Protein AF-0000000084929422 (afdb_homodimer)

Foldseek 3Di:
DDCPPDDQFDPAFAQEEEEEEEDALLCQQVLLVVLQVLAPAAEEAELVVQLVVDPPDGDDDDPVDDPSNVVVLLVSLLVLLVVCLSSRRSHYHYYYYDHDQAPVSVVSNVVRNDNHHYAYEYRPQDQVLSQVRVCVVPVPDNDRCNVSSVSNCVHDVPHGHYDNCSPPDSVRVSVVSCVRVVDDRDD/DDCPPDDQFDPAFAQEEEEEEEDALLCQQVLLVVLQVLAPAAEEAELVVQLVVDPPDGDDDDPVDDPSNVVVLLVSLLVLLVVCLSSRRSHHHYYYYDHDQAPVSVVSNVVRNDNHHYAYEYRPQDQVLSQVRVCVPDVDDRPRCNVSSVSNCVHDVPHGHYDNCSPPDSVRVSVVSCVVVVDDRDD

Sequence (374 aa):
MTFEHITVDAPESAPGAVLLAGIPGSGKSTVAAALAARFARAAHIEVDDLQSLIVSGCHWPTPDGDPEADRQILLRARNACLLADSLATAGFLPVLDDVVVRRSHLDFYRAHARAVPLHVVILAPGPDRAWERNNARDKRLTTNWAFLDEAMREELSDEGVWIDNADQTVEETVDAVLRVTGLKPGEMTFEHITVDAPESAPGAVLLAGIPGSGKSTVAAALAARFARAAHIEVDDLQSLIVSGCHWPTPDGDPEADRQILLRARNACLLADSLATAGFLPVLDDVVVRRSHLDFYRAHARAVPLHVVILAPGPDRAWERNNARDKRLTTNWAFLDEAMREELSDEGVWIDNADQTVEETVDAVLRVTGLKPGE

Secondary structure (DSSP, 8-state):
---TT---S-SS--S-EEEEE-STTSSHHHHHHHHHTTSSSEEEEEHHHHHTTEEES-----TT--HHHHHHHHHHHHHHHHHHHHHHHTT-EEEEEE---SHHHHHHHHHH--SSPEEEEEE---HHHHHHHHHHHSTT----THHHHHHHHHHHTTSSEEE--TT--HHHHHHHHHHHH------/---TT---S-SS--S-EEEEE-STTSSHHHHHHHHHTTSSSEEEEEHHHHHTTEEES-----TT--HHHHHHHHHHHHHHHHHHHHHHHTT-EEEEEE---SHHHHHHHHHH--SSPEEEEEE---HHHHHHHHHHH--S----THHHHHHHHHHHTTSSEEE--TT--HHHHHHHHHHHH------

Structure (mmCIF, N/CA/C/O backbone):
data_AF-0000000084929422-model_v1
#
loop_
_entity.id
_entity.type
_entity.pdbx_description
1 polymer Phosphotransferase
#
loop_
_atom_site.group_PDB
_atom_site.id
_atom_site.type_symbol
_atom_site.label_atom_id
_atom_site.label_alt_id
_atom_site.label_comp_id
_atom_site.label_asym_id
_atom_site.label_entity_id
_atom_site.label_seq_id
_atom_site.pdbx_PDB_ins_code
_atom_site.Cartn_x
_atom_site.Cartn_y
_atom_site.Cartn_z
_atom_site.occupancy
_atom_site.B_iso_or_equiv
_atom_site.auth_seq_id
_atom_site.auth_comp_id
_atom_site.auth_asym_id
_atom_site.auth_atom_id
_atom_site.pdbx_PDB_model_num
ATOM 1 N N . MET A 1 1 ? -19.953 -14.758 -8.406 1 58.84 1 MET A N 1
ATOM 2 C CA . MET A 1 1 ? -19.656 -13.328 -8.414 1 58.84 1 MET A CA 1
ATOM 3 C C . MET A 1 1 ? -18.641 -12.984 -9.492 1 58.84 1 MET A C 1
ATOM 5 O O . MET A 1 1 ? -17.594 -13.625 -9.586 1 58.84 1 MET A O 1
ATOM 9 N N . THR A 1 2 ? -19.125 -12.508 -10.633 1 73.81 2 THR A N 1
ATOM 10 C CA . THR A 1 2 ? -18.203 -12.07 -11.68 1 73.81 2 THR A CA 1
ATOM 11 C C . THR A 1 2 ? -17.828 -10.602 -11.5 1 73.81 2 THR A C 1
ATOM 13 O O . THR A 1 2 ? -18.578 -9.844 -10.867 1 73.81 2 THR A O 1
ATOM 16 N N . PHE A 1 3 ? -16.609 -10.289 -11.609 1 84.94 3 PHE A N 1
ATOM 17 C CA . PHE A 1 3 ? -16.141 -8.914 -11.469 1 84.94 3 PHE A CA 1
ATOM 18 C C . PHE A 1 3 ? -16.266 -8.172 -12.789 1 84.94 3 PHE A C 1
ATOM 20 O O . PHE A 1 3 ? -15.758 -7.055 -12.93 1 84.94 3 PHE A O 1
ATOM 27 N N . GLU A 1 4 ? -17.141 -8.836 -13.57 1 82.88 4 GLU A N 1
ATOM 28 C CA . GLU A 1 4 ? -17.328 -8.195 -14.867 1 82.88 4 GLU A CA 1
ATOM 29 C C . GLU A 1 4 ? -18.188 -6.945 -14.75 1 82.88 4 GLU A C 1
ATOM 31 O O . GLU A 1 4 ? -19.141 -6.91 -13.961 1 82.88 4 GLU A O 1
ATOM 36 N N . HIS A 1 5 ? -17.797 -5.77 -15.148 1 83.56 5 HIS A N 1
ATOM 37 C CA . HIS A 1 5 ? -18.562 -4.539 -15.258 1 83.56 5 HIS A CA 1
ATOM 38 C C . HIS A 1 5 ? -18.531 -3.738 -13.961 1 83.56 5 HIS A C 1
ATOM 40 O O . HIS A 1 5 ? -19.422 -2.934 -13.695 1 83.56 5 HIS A O 1
ATOM 46 N N . ILE A 1 6 ? -17.75 -4.168 -13.094 1 91.12 6 ILE A N 1
ATOM 47 C CA . ILE A 1 6 ? -17.594 -3.398 -11.859 1 91.12 6 ILE A CA 1
ATOM 48 C C . ILE A 1 6 ? -16.688 -2.193 -12.117 1 91.12 6 ILE A C 1
ATOM 50 O O . ILE A 1 6 ? -15.609 -2.332 -12.68 1 91.12 6 ILE A O 1
ATOM 54 N N . THR A 1 7 ? -17.219 -1.058 -11.766 1 94.56 7 THR A N 1
ATOM 55 C CA . THR A 1 7 ? -16.438 0.172 -11.828 1 94.56 7 THR A CA 1
ATOM 56 C C . THR A 1 7 ? -15.836 0.51 -10.469 1 94.56 7 THR A C 1
ATOM 58 O O . THR A 1 7 ? -16.562 0.701 -9.492 1 94.56 7 THR A O 1
ATOM 61 N N . VAL A 1 8 ? -14.57 0.615 -10.383 1 97.5 8 VAL A N 1
ATOM 62 C CA . VAL A 1 8 ? -13.883 0.808 -9.117 1 97.5 8 VAL A CA 1
ATOM 63 C C . VAL A 1 8 ? -14.094 2.238 -8.625 1 97.5 8 VAL A C 1
ATOM 65 O O . VAL A 1 8 ? -14.352 2.463 -7.438 1 97.5 8 VAL A O 1
ATOM 68 N N . ASP A 1 9 ? -14.062 3.203 -9.578 1 98.12 9 ASP A N 1
ATOM 69 C CA . ASP A 1 9 ? -14.164 4.613 -9.211 1 98.12 9 ASP A CA 1
ATOM 70 C C . ASP A 1 9 ? -15.578 4.973 -8.781 1 98.12 9 ASP A C 1
ATOM 72 O O . ASP A 1 9 ? -16.547 4.457 -9.336 1 98.12 9 ASP A O 1
ATOM 76 N N . ALA A 1 10 ? -15.703 5.77 -7.797 1 97.12 10 ALA A N 1
ATOM 77 C CA . ALA A 1 10 ? -16.984 6.305 -7.363 1 97.12 10 ALA A CA 1
ATOM 78 C C . ALA A 1 10 ? -17.453 7.422 -8.289 1 97.12 10 ALA A C 1
ATOM 80 O O . ALA A 1 10 ? -16.656 8.023 -9.008 1 97.12 10 ALA A O 1
ATOM 81 N N . PRO A 1 11 ? -18.75 7.609 -8.305 1 95.88 11 PRO A N 1
ATOM 82 C CA . PRO A 1 11 ? -19.25 8.711 -9.133 1 95.88 11 PRO A CA 1
ATOM 83 C C . PRO A 1 11 ? -18.594 10.047 -8.797 1 95.88 11 PRO A C 1
ATOM 85 O O . PRO A 1 11 ? -18.312 10.852 -9.688 1 95.88 11 PRO A O 1
ATOM 88 N N . GLU A 1 12 ? -18.344 10.18 -7.508 1 96 12 GLU A N 1
ATOM 89 C CA . GLU A 1 12 ? -17.625 11.367 -7.039 1 96 12 GLU A CA 1
ATOM 90 C C . GLU A 1 12 ? -16.375 10.992 -6.258 1 96 12 GLU A C 1
ATOM 92 O O . GLU A 1 12 ? -16.422 10.125 -5.379 1 96 12 GLU A O 1
ATOM 97 N N . SER A 1 13 ? -15.242 11.703 -6.531 1 97.88 13 SER A N 1
ATOM 98 C CA . SER A 1 13 ? -14.016 11.492 -5.77 1 97.88 13 SER A CA 1
ATOM 99 C C . SER A 1 13 ? -14.141 12.055 -4.359 1 97.88 13 SER A C 1
ATOM 101 O O . SER A 1 13 ? -15.086 12.781 -4.055 1 97.88 13 SER A O 1
ATOM 103 N N . ALA A 1 14 ? -13.266 11.641 -3.496 1 98 14 ALA A N 1
ATOM 104 C CA . ALA A 1 14 ? -13.195 12.242 -2.164 1 98 14 ALA A CA 1
ATOM 105 C C . ALA A 1 14 ? -13 13.75 -2.25 1 98 14 ALA A C 1
ATOM 107 O O . ALA A 1 14 ? -12.477 14.258 -3.244 1 98 14 ALA A O 1
ATOM 108 N N . PRO A 1 15 ? -13.406 14.43 -1.24 1 97.56 15 PRO A N 1
ATOM 109 C CA . PRO A 1 15 ? -13.344 15.891 -1.286 1 97.56 15 PRO A CA 1
ATOM 110 C C . PRO A 1 15 ? -11.914 16.422 -1.18 1 97.56 15 PRO A C 1
ATOM 112 O O . PRO A 1 15 ? -11.672 17.609 -1.439 1 97.56 15 PRO A O 1
ATOM 115 N N . GLY A 1 16 ? -10.977 15.602 -0.792 1 98.38 16 GLY A N 1
ATOM 116 C CA . GLY A 1 16 ? -9.57 15.938 -0.656 1 98.38 16 GLY A CA 1
ATOM 117 C C . GLY A 1 16 ? -8.742 14.812 -0.075 1 98.38 16 GLY A C 1
ATOM 118 O O . GLY A 1 16 ? -9.25 13.711 0.156 1 98.38 16 GLY A O 1
ATOM 119 N N . ALA A 1 17 ? -7.539 15.062 0.058 1 98.88 17 ALA A N 1
ATOM 120 C CA . ALA A 1 17 ? -6.57 14.227 0.769 1 98.88 17 ALA A CA 1
ATOM 121 C C . ALA A 1 17 ? -5.816 15.039 1.818 1 98.88 17 ALA A C 1
ATOM 123 O O . ALA A 1 17 ? -5.668 16.25 1.685 1 98.88 17 ALA A O 1
ATOM 124 N N . VAL A 1 18 ? -5.418 14.414 2.867 1 98.94 18 VAL A N 1
ATOM 125 C CA . VAL A 1 18 ? -4.684 15.102 3.922 1 98.94 18 VAL A CA 1
ATOM 126 C C . VAL A 1 18 ? -3.318 14.453 4.117 1 98.94 18 VAL A C 1
ATOM 128 O O . VAL A 1 18 ? -3.221 13.227 4.25 1 98.94 18 VAL A O 1
ATOM 131 N N . LEU A 1 19 ? -2.289 15.172 4.023 1 98.94 19 LEU A N 1
ATOM 132 C CA . LEU A 1 19 ? -0.96 14.766 4.465 1 98.94 19 LEU A CA 1
ATOM 133 C C . LEU A 1 19 ? -0.635 15.352 5.836 1 98.94 19 LEU A C 1
ATOM 135 O O . LEU A 1 19 ? -0.512 16.562 5.98 1 98.94 19 LEU A O 1
ATOM 139 N N . LEU A 1 20 ? -0.573 14.508 6.852 1 98.88 20 LEU A N 1
ATOM 140 C CA . LEU A 1 20 ? -0.109 14.898 8.18 1 98.88 20 LEU A CA 1
ATOM 141 C C . LEU A 1 20 ? 1.396 14.695 8.312 1 98.88 20 LEU A C 1
ATOM 143 O O . LEU A 1 20 ? 1.876 13.555 8.281 1 98.88 20 LEU A O 1
ATOM 147 N N . ALA A 1 21 ? 2.102 15.766 8.43 1 98.56 21 ALA A N 1
ATOM 148 C CA . ALA A 1 21 ? 3.555 15.742 8.586 1 98.56 21 ALA A CA 1
ATOM 149 C C . ALA A 1 21 ? 3.967 16.141 9.992 1 98.56 21 ALA A C 1
ATOM 151 O O . ALA A 1 21 ? 3.199 16.797 10.711 1 98.56 21 ALA A O 1
ATOM 152 N N . GLY A 1 22 ? 5.16 15.812 10.391 1 96.81 22 GLY A N 1
ATOM 153 C CA . GLY A 1 22 ? 5.715 16.078 11.711 1 96.81 22 GLY A CA 1
ATOM 154 C C . GLY A 1 22 ? 6.812 15.109 12.102 1 96.81 22 GLY A C 1
ATOM 155 O O . GLY A 1 22 ? 6.992 14.07 11.461 1 96.81 22 GLY A O 1
ATOM 156 N N . ILE A 1 23 ? 7.562 15.43 13.164 1 94.44 23 ILE A N 1
ATOM 157 C CA . ILE A 1 23 ? 8.656 14.586 13.617 1 94.44 23 ILE A CA 1
ATOM 158 C C . ILE A 1 23 ? 8.102 13.359 14.336 1 94.44 23 ILE A C 1
ATOM 160 O O . ILE A 1 23 ? 6.922 13.328 14.695 1 94.44 23 ILE A O 1
ATOM 164 N N . PRO A 1 24 ? 8.914 12.297 14.445 1 92.56 24 PRO A N 1
ATOM 165 C CA . PRO A 1 24 ? 8.445 11.148 15.227 1 92.56 24 PRO A CA 1
ATOM 166 C C . PRO A 1 24 ? 7.941 11.539 16.609 1 92.56 24 PRO A C 1
ATOM 168 O O . PRO A 1 24 ? 8.555 12.383 17.281 1 92.56 24 PRO A O 1
ATOM 171 N N . GLY A 1 25 ? 6.816 10.977 16.984 1 92.69 25 GLY A N 1
ATOM 172 C CA . GLY A 1 25 ? 6.25 11.281 18.281 1 92.69 25 GLY A CA 1
ATOM 173 C C . GLY A 1 25 ? 5.297 12.461 18.266 1 92.69 25 GLY A C 1
ATOM 174 O O . GLY A 1 25 ? 4.703 12.805 19.281 1 92.69 25 GLY A O 1
ATOM 175 N N . SER A 1 26 ? 5.102 13.07 17.094 1 95.62 26 SER A N 1
ATOM 176 C CA . SER A 1 26 ? 4.273 14.266 17 1 95.62 26 SER A CA 1
ATOM 177 C C . SER A 1 26 ? 2.789 13.922 17.047 1 95.62 26 SER A C 1
ATOM 179 O O . SER A 1 26 ? 1.939 14.805 17.125 1 95.62 26 SER A O 1
ATOM 181 N N . GLY A 1 27 ? 2.422 12.617 16.922 1 95.75 27 GLY A N 1
ATOM 182 C CA . GLY A 1 27 ? 1.033 12.195 17.016 1 95.75 27 GLY A CA 1
ATOM 183 C C . GLY A 1 27 ? 0.387 11.977 15.656 1 95.75 27 GLY A C 1
ATOM 184 O O . GLY A 1 27 ? -0.828 11.789 15.562 1 95.75 27 GLY A O 1
ATOM 185 N N . LYS A 1 28 ? 1.136 11.969 14.555 1 97.06 28 LYS A N 1
ATOM 186 C CA . LYS A 1 28 ? 0.617 11.898 13.195 1 97.06 28 LYS A CA 1
ATOM 187 C C . LYS A 1 28 ? -0.271 10.672 13.008 1 97.06 28 LYS A C 1
ATOM 189 O O . LYS A 1 28 ? -1.41 10.781 12.547 1 97.06 28 LYS A O 1
ATOM 194 N N . SER A 1 29 ? 0.271 9.469 13.359 1 96.75 29 SER A N 1
ATOM 195 C CA . SER A 1 29 ? -0.449 8.234 13.086 1 96.75 29 SER A CA 1
ATOM 196 C C . SER A 1 29 ? -1.752 8.164 13.875 1 96.75 29 SER A C 1
ATOM 198 O O . SER A 1 29 ? -2.791 7.781 13.336 1 96.75 29 SER A O 1
ATOM 200 N N . THR A 1 30 ? -1.749 8.602 15.148 1 96.81 30 THR A N 1
ATOM 201 C CA . THR A 1 30 ? -2.939 8.602 15.984 1 96.81 30 THR A CA 1
ATOM 202 C C . THR A 1 30 ? -3.984 9.57 15.445 1 96.81 30 THR A C 1
ATOM 204 O O . THR A 1 30 ? -5.16 9.227 15.32 1 96.81 30 THR A O 1
ATOM 207 N N . VAL A 1 31 ? -3.559 10.75 15.125 1 98.5 31 VAL A N 1
ATOM 208 C CA . VAL A 1 31 ? -4.469 11.773 14.625 1 98.5 31 VAL A CA 1
ATOM 209 C C . VAL A 1 31 ? -4.992 11.367 13.25 1 98.5 31 VAL A C 1
ATOM 211 O O . VAL A 1 31 ? -6.164 11.578 12.938 1 98.5 31 VAL A O 1
ATOM 214 N N . ALA A 1 32 ? -4.133 10.789 12.43 1 98.75 32 ALA A N 1
ATOM 215 C CA . ALA A 1 32 ? -4.539 10.352 11.094 1 98.75 32 ALA A CA 1
ATOM 216 C C . ALA A 1 32 ? -5.672 9.336 11.172 1 98.75 32 ALA A C 1
ATOM 218 O O . ALA A 1 32 ? -6.684 9.469 10.477 1 98.75 32 ALA A O 1
ATOM 219 N N . ALA A 1 33 ? -5.504 8.367 11.992 1 98.31 33 ALA A N 1
ATOM 220 C CA . ALA A 1 33 ? -6.523 7.328 12.156 1 98.31 33 ALA A CA 1
ATOM 221 C C . ALA A 1 33 ? -7.828 7.922 12.68 1 98.31 33 ALA A C 1
ATOM 223 O O . ALA A 1 33 ? -8.906 7.609 12.172 1 98.31 33 ALA A O 1
ATOM 224 N N . ALA A 1 34 ? -7.723 8.766 13.695 1 98.5 34 ALA A N 1
ATOM 225 C CA . ALA A 1 34 ? -8.898 9.398 14.297 1 98.5 34 ALA A CA 1
ATOM 226 C C . ALA A 1 34 ? -9.602 10.297 13.289 1 98.5 34 ALA A C 1
ATOM 228 O O . ALA A 1 34 ? -10.836 10.336 13.234 1 98.5 34 ALA A O 1
ATOM 229 N N . LEU A 1 35 ? -8.797 11.062 12.508 1 98.81 35 LEU A N 1
ATOM 230 C CA . LEU A 1 35 ? -9.367 11.938 11.477 1 98.81 35 LEU A CA 1
ATOM 231 C C . LEU A 1 35 ? -10.133 11.117 10.445 1 98.81 35 LEU A C 1
ATOM 233 O O . LEU A 1 35 ? -11.266 11.453 10.102 1 98.81 35 LEU A O 1
ATOM 237 N N . ALA A 1 36 ? -9.516 10.062 9.93 1 98.62 36 ALA A N 1
ATOM 238 C CA . ALA A 1 36 ? -10.164 9.195 8.945 1 98.62 36 ALA A CA 1
ATOM 239 C C . ALA A 1 36 ? -11.484 8.648 9.477 1 98.62 36 ALA A C 1
ATOM 241 O O . ALA A 1 36 ? -12.477 8.602 8.75 1 98.62 36 ALA A O 1
ATOM 242 N N . ALA A 1 37 ? -11.523 8.336 10.719 1 98 37 ALA A N 1
ATOM 243 C CA . ALA A 1 37 ? -12.68 7.707 11.344 1 98 37 ALA A CA 1
ATOM 244 C C . ALA A 1 37 ? -13.859 8.68 11.414 1 98 37 ALA A C 1
ATOM 246 O O . ALA A 1 37 ? -15 8.266 11.664 1 98 37 ALA A O 1
ATOM 247 N N . ARG A 1 38 ? -13.617 9.93 11.195 1 98 38 ARG A N 1
ATOM 248 C CA . ARG A 1 38 ? -14.688 10.922 11.227 1 98 38 ARG A CA 1
ATOM 249 C C . ARG A 1 38 ? -15.5 10.883 9.938 1 98 38 ARG A C 1
ATOM 251 O O . ARG A 1 38 ? -16.594 11.453 9.875 1 98 38 ARG A O 1
ATOM 258 N N . PHE A 1 39 ? -15.023 10.281 8.906 1 98.31 39 PHE A N 1
ATOM 259 C CA . PHE A 1 39 ? -15.68 10.258 7.602 1 98.31 39 PHE A CA 1
ATOM 260 C C . PHE A 1 39 ? -16.328 8.906 7.344 1 98.31 39 PHE A C 1
ATOM 262 O O . PHE A 1 39 ? -15.891 7.887 7.883 1 98.31 39 PHE A O 1
ATOM 269 N N . ALA A 1 40 ? -17.328 8.836 6.516 1 97.38 40 ALA A N 1
ATOM 270 C CA . ALA A 1 40 ? -18.016 7.598 6.188 1 97.38 40 ALA A CA 1
ATOM 271 C C . ALA A 1 40 ? -17.125 6.68 5.352 1 97.38 40 ALA A C 1
ATOM 273 O O . ALA A 1 40 ? -17.219 5.453 5.453 1 97.38 40 ALA A O 1
ATOM 274 N N . ARG A 1 41 ? -16.266 7.27 4.508 1 98 41 ARG A N 1
ATOM 275 C CA . ARG A 1 41 ? -15.32 6.543 3.656 1 98 41 ARG A CA 1
ATOM 276 C C . ARG A 1 41 ? -13.938 7.191 3.688 1 98 41 ARG A C 1
ATOM 278 O O . ARG A 1 41 ? -13.734 8.258 3.098 1 98 41 ARG A O 1
ATOM 285 N N . ALA A 1 42 ? -13.07 6.523 4.402 1 98.81 42 ALA A N 1
ATOM 286 C CA . ALA A 1 42 ? -11.734 7.105 4.527 1 98.81 42 ALA A CA 1
ATOM 287 C C . ALA A 1 42 ? -10.688 6.02 4.738 1 98.81 42 ALA A C 1
ATOM 289 O O . ALA A 1 42 ? -11 4.93 5.219 1 98.81 42 ALA A O 1
ATOM 290 N N . ALA A 1 43 ? -9.516 6.32 4.332 1 98.88 43 ALA A N 1
ATOM 291 C CA . ALA A 1 43 ? -8.367 5.43 4.465 1 98.88 43 ALA A CA 1
ATOM 292 C C . ALA A 1 43 ? -7.211 6.129 5.172 1 98.88 43 ALA A C 1
ATOM 294 O O . ALA A 1 43 ? -7.078 7.352 5.094 1 98.88 43 ALA A O 1
ATOM 295 N N . HIS A 1 44 ? -6.453 5.383 5.902 1 98.94 44 HIS A N 1
ATOM 296 C CA . HIS A 1 44 ? -5.223 5.844 6.539 1 98.94 44 HIS A CA 1
ATOM 297 C C . HIS A 1 44 ? -4 5.152 5.938 1 98.94 44 HIS A C 1
ATOM 299 O O . HIS A 1 44 ? -3.893 3.924 5.984 1 98.94 44 HIS A O 1
ATOM 305 N N . ILE A 1 45 ? -3.154 5.918 5.344 1 98.81 45 ILE A N 1
ATOM 306 C CA . ILE A 1 45 ? -1.913 5.418 4.762 1 98.81 45 ILE A CA 1
ATOM 307 C C . ILE A 1 45 ? -0.732 5.812 5.645 1 98.81 45 ILE A C 1
ATOM 309 O O . ILE A 1 45 ? -0.303 6.969 5.641 1 98.81 45 ILE A O 1
ATOM 313 N N . GLU A 1 46 ? -0.273 4.875 6.445 1 98.06 46 GLU A N 1
ATOM 314 C CA . GLU A 1 46 ? 0.998 5.066 7.141 1 98.06 46 GLU A CA 1
ATOM 315 C C . GLU A 1 46 ? 2.178 4.871 6.191 1 98.06 46 GLU A C 1
ATOM 317 O O . GLU A 1 46 ? 2.555 3.736 5.887 1 98.06 46 GLU A O 1
ATOM 322 N N . VAL A 1 47 ? 2.816 5.922 5.809 1 98.12 47 VAL A N 1
ATOM 323 C CA . VAL A 1 47 ? 3.752 5.91 4.691 1 98.12 47 VAL A CA 1
ATOM 324 C C . VAL A 1 47 ? 4.973 5.062 5.047 1 98.12 47 VAL A C 1
ATOM 326 O O . VAL A 1 47 ? 5.492 4.324 4.203 1 98.12 47 VAL A O 1
ATOM 329 N N . ASP A 1 48 ? 5.441 5.082 6.277 1 94.81 48 ASP A N 1
ATOM 330 C CA . ASP A 1 48 ? 6.59 4.285 6.707 1 94.81 48 ASP A CA 1
ATOM 331 C C . ASP A 1 48 ? 6.32 2.793 6.527 1 94.81 48 ASP A C 1
ATOM 333 O O . ASP A 1 48 ? 7.238 2.021 6.238 1 94.81 48 ASP A O 1
ATOM 337 N N . ASP A 1 49 ? 5.078 2.398 6.68 1 95.5 49 ASP A N 1
ATOM 338 C CA . ASP A 1 49 ? 4.715 0.99 6.551 1 95.5 49 ASP A CA 1
ATOM 339 C C . ASP A 1 49 ? 4.922 0.495 5.121 1 95.5 49 ASP A C 1
ATOM 341 O O . ASP A 1 49 ? 5.16 -0.693 4.898 1 95.5 49 ASP A O 1
ATOM 345 N N . LEU A 1 50 ? 4.848 1.362 4.164 1 97.75 50 LEU A N 1
ATOM 346 C CA . LEU A 1 50 ? 5.004 0.966 2.77 1 97.75 50 LEU A CA 1
ATOM 347 C C . LEU A 1 50 ? 6.43 0.506 2.49 1 97.75 50 LEU A C 1
ATOM 349 O O . LEU A 1 50 ? 6.672 -0.233 1.534 1 97.75 50 LEU A O 1
ATOM 353 N N . GLN A 1 51 ? 7.383 0.982 3.273 1 95.88 51 GLN A N 1
ATOM 354 C CA . GLN A 1 51 ? 8.758 0.526 3.092 1 95.88 51 GLN A CA 1
ATOM 355 C C . GLN A 1 51 ? 8.906 -0.934 3.51 1 95.88 51 GLN A C 1
ATOM 357 O O . GLN A 1 51 ? 9.797 -1.635 3.021 1 95.88 51 GLN A O 1
ATOM 362 N N . SER A 1 52 ? 8.039 -1.371 4.438 1 95.69 52 SER A N 1
ATOM 363 C CA . SER A 1 52 ? 8.086 -2.744 4.934 1 95.69 52 SER A CA 1
ATOM 364 C C . SER A 1 52 ? 7.691 -3.736 3.846 1 95.69 52 SER A C 1
ATOM 366 O O . SER A 1 52 ? 7.914 -4.941 3.988 1 95.69 52 SER A O 1
ATOM 368 N N . LEU A 1 53 ? 7.145 -3.303 2.775 1 97.94 53 LEU A N 1
ATOM 369 C CA . LEU A 1 53 ? 6.863 -4.188 1.649 1 97.94 53 LEU A CA 1
ATOM 370 C C . LEU A 1 53 ? 8.148 -4.781 1.09 1 97.94 53 LEU A C 1
ATOM 372 O O . LEU A 1 53 ? 8.141 -5.879 0.525 1 97.94 53 LEU A O 1
ATOM 376 N N . ILE A 1 54 ? 9.219 -3.953 1.183 1 98.38 54 ILE A N 1
ATOM 377 C CA . ILE A 1 54 ? 10.5 -4.406 0.655 1 98.38 54 ILE A CA 1
ATOM 378 C C . ILE A 1 54 ? 11.086 -5.48 1.57 1 98.38 54 ILE A C 1
ATOM 380 O O . ILE A 1 54 ? 11.391 -5.215 2.734 1 98.38 54 ILE A O 1
ATOM 384 N N . VAL A 1 55 ? 11.195 -6.605 1.021 1 97.69 55 VAL A N 1
ATOM 385 C CA . VAL A 1 55 ? 11.68 -7.77 1.759 1 97.69 55 VAL A CA 1
ATOM 386 C C . VAL A 1 55 ? 13.195 -7.863 1.642 1 97.69 55 VAL A C 1
ATOM 388 O O . VAL A 1 55 ? 13.883 -8.219 2.604 1 97.69 55 VAL A O 1
ATOM 391 N N . SER A 1 56 ? 13.742 -7.594 0.531 1 97.75 56 SER A N 1
ATOM 392 C CA . SER A 1 56 ? 15.172 -7.613 0.24 1 97.75 56 SER A CA 1
ATOM 393 C C . SER A 1 56 ? 15.609 -6.336 -0.462 1 97.75 56 SER A C 1
ATOM 395 O O . SER A 1 56 ? 14.977 -5.902 -1.428 1 97.75 56 SER A O 1
ATOM 397 N N . GLY A 1 57 ? 16.703 -5.707 0.114 1 97.5 57 GLY A N 1
ATOM 398 C CA . GLY A 1 57 ? 17.234 -4.5 -0.5 1 97.5 57 GLY A CA 1
ATOM 399 C C . GLY A 1 57 ? 16.719 -3.227 0.134 1 97.5 57 GLY A C 1
ATOM 400 O O . GLY A 1 57 ? 16.891 -2.135 -0.413 1 97.5 57 GLY A O 1
ATOM 401 N N . CYS A 1 58 ? 16.109 -3.346 1.271 1 97.31 58 CYS A N 1
ATOM 402 C CA . CYS A 1 58 ? 15.562 -2.193 1.973 1 97.31 58 CYS A CA 1
ATOM 403 C C . CYS A 1 58 ? 16.656 -1.364 2.619 1 97.31 58 CYS A C 1
ATOM 405 O O . CYS A 1 58 ? 17.578 -1.912 3.225 1 97.31 58 CYS A O 1
ATOM 407 N N . HIS A 1 59 ? 16.594 -0.077 2.416 1 95.56 59 HIS A N 1
ATOM 408 C CA . HIS A 1 59 ? 17.469 0.884 3.08 1 95.56 59 HIS A CA 1
ATOM 409 C C . HIS A 1 59 ? 16.656 1.912 3.865 1 95.56 59 HIS A C 1
ATOM 411 O O . HIS A 1 59 ? 16.094 2.84 3.283 1 95.56 59 HIS A O 1
ATOM 417 N N . TRP A 1 60 ? 16.672 1.758 5.152 1 91.62 60 TRP A N 1
ATOM 418 C CA . TRP A 1 60 ? 15.992 2.721 6.004 1 91.62 60 TRP A CA 1
ATOM 419 C C . TRP A 1 60 ? 16.797 4.016 6.121 1 91.62 60 TRP A C 1
ATOM 421 O O . TRP A 1 60 ? 18.016 4.004 6.004 1 91.62 60 TRP A O 1
ATOM 431 N N . PRO A 1 61 ? 16.016 5.086 6.348 1 85.88 61 PRO A N 1
ATOM 432 C CA . PRO A 1 61 ? 16.719 6.359 6.492 1 85.88 61 PRO A CA 1
ATOM 433 C C . PRO A 1 61 ? 17.75 6.34 7.621 1 85.88 61 PRO A C 1
ATOM 435 O O . PRO A 1 61 ? 17.516 5.73 8.664 1 85.88 61 PRO A O 1
ATOM 438 N N . THR A 1 62 ? 18.922 6.977 7.328 1 79.94 62 THR A N 1
ATOM 439 C CA . THR A 1 62 ? 19.984 7.086 8.32 1 79.94 62 THR A CA 1
ATOM 440 C C . THR A 1 62 ? 20.578 8.492 8.336 1 79.94 62 THR A C 1
ATOM 442 O O . THR A 1 62 ? 20.547 9.195 7.316 1 79.94 62 THR A O 1
ATOM 445 N N . PRO A 1 63 ? 21 8.945 9.508 1 74.06 63 PRO A N 1
ATOM 446 C CA . PRO A 1 63 ? 21.578 10.289 9.617 1 74.06 63 PRO A CA 1
ATOM 447 C C . PRO A 1 63 ? 22.828 10.477 8.758 1 74.06 63 PRO A C 1
ATOM 449 O O . PRO A 1 63 ? 23.125 11.594 8.328 1 74.06 63 PRO A O 1
ATOM 452 N N . ASP A 1 64 ? 23.609 9.422 8.492 1 76.19 64 ASP A N 1
ATOM 453 C CA . ASP A 1 64 ? 24.859 9.516 7.758 1 76.19 64 ASP A CA 1
ATOM 454 C C . ASP A 1 64 ? 24.609 9.656 6.262 1 76.19 64 ASP A C 1
ATOM 456 O O . ASP A 1 64 ? 25.547 9.875 5.488 1 76.19 64 ASP A O 1
ATOM 460 N N . GLY A 1 65 ? 23.484 9.727 5.855 1 77.62 65 GLY A N 1
ATOM 461 C CA . GLY A 1 65 ? 23.125 9.844 4.453 1 77.62 65 GLY A CA 1
ATOM 462 C C . GLY A 1 65 ? 23.375 8.57 3.668 1 77.62 65 GLY A C 1
ATOM 463 O O . GLY A 1 65 ? 24.406 7.914 3.842 1 77.62 65 GLY A O 1
ATOM 464 N N . ASP A 1 66 ? 22.562 7.984 2.932 1 89 66 ASP A N 1
ATOM 465 C CA . ASP A 1 66 ? 22.547 6.848 2.014 1 89 66 ASP A CA 1
ATOM 466 C C . ASP A 1 66 ? 21.672 7.133 0.797 1 89 66 ASP A C 1
ATOM 468 O O . ASP A 1 66 ? 20.453 7.238 0.917 1 89 66 ASP A O 1
ATOM 472 N N . PRO A 1 67 ? 22.406 7.301 -0.355 1 91.62 67 PRO A N 1
ATOM 473 C CA . PRO A 1 67 ? 21.641 7.641 -1.557 1 91.62 67 PRO A CA 1
ATOM 474 C C . PRO A 1 67 ? 20.5 6.664 -1.826 1 91.62 67 PRO A C 1
ATOM 476 O O . PRO A 1 67 ? 19.438 7.066 -2.303 1 91.62 67 PRO A O 1
ATOM 479 N N . GLU A 1 68 ? 20.734 5.402 -1.542 1 94.62 68 GLU A N 1
ATOM 480 C CA . GLU A 1 68 ? 19.688 4.418 -1.75 1 94.62 68 GLU A CA 1
ATOM 481 C C . GLU A 1 68 ? 18.547 4.609 -0.751 1 94.62 68 GLU A C 1
ATOM 483 O O . GLU A 1 68 ? 17.375 4.445 -1.098 1 94.62 68 GLU A O 1
ATOM 488 N N . ALA A 1 69 ? 18.859 4.98 0.442 1 94.56 69 ALA A N 1
ATOM 489 C CA . ALA A 1 69 ? 17.828 5.285 1.424 1 94.56 69 ALA A CA 1
ATOM 490 C C . ALA A 1 69 ? 16.984 6.488 0.984 1 94.56 69 ALA A C 1
ATOM 492 O O . ALA A 1 69 ? 15.766 6.477 1.109 1 94.56 69 ALA A O 1
ATOM 493 N N . ASP A 1 70 ? 17.672 7.496 0.465 1 93.75 70 ASP A N 1
ATOM 494 C CA . ASP A 1 70 ? 16.969 8.68 -0.025 1 93.75 70 ASP A CA 1
ATOM 495 C C . ASP A 1 70 ? 16.031 8.32 -1.176 1 93.75 70 ASP A C 1
ATOM 497 O O . ASP A 1 70 ? 14.891 8.781 -1.219 1 93.75 70 ASP A O 1
ATOM 501 N N . ARG A 1 71 ? 16.547 7.508 -2.074 1 96 71 ARG A N 1
ATOM 502 C CA . ARG A 1 71 ? 15.742 7.051 -3.199 1 96 71 ARG A CA 1
ATOM 503 C C . ARG A 1 71 ? 14.516 6.293 -2.715 1 96 71 ARG A C 1
ATOM 505 O O . ARG A 1 71 ? 13.406 6.504 -3.225 1 96 71 ARG A O 1
ATOM 512 N N . GLN A 1 72 ? 14.695 5.492 -1.707 1 97.06 72 GLN A N 1
ATOM 513 C CA . GLN A 1 72 ? 13.594 4.676 -1.207 1 97.06 72 GLN A CA 1
ATOM 514 C C . GLN A 1 72 ? 12.625 5.512 -0.377 1 97.06 72 GLN A C 1
ATOM 516 O O . GLN A 1 72 ? 11.445 5.176 -0.274 1 97.06 72 GLN A O 1
ATOM 521 N N . ILE A 1 73 ? 13.047 6.645 0.195 1 96.31 73 ILE A N 1
ATOM 522 C CA . ILE A 1 73 ? 12.141 7.598 0.823 1 96.31 73 ILE A CA 1
ATOM 523 C C . ILE A 1 73 ? 11.172 8.148 -0.22 1 96.31 73 ILE A C 1
ATOM 525 O O . ILE A 1 73 ? 9.969 8.219 0.021 1 96.31 73 ILE A O 1
ATOM 529 N N . LEU A 1 74 ? 11.695 8.453 -1.377 1 97.44 74 LEU A N 1
ATOM 530 C CA . LEU A 1 74 ? 10.828 8.984 -2.432 1 97.44 74 LEU A CA 1
ATOM 531 C C . LEU A 1 74 ? 9.977 7.879 -3.039 1 97.44 74 LEU A C 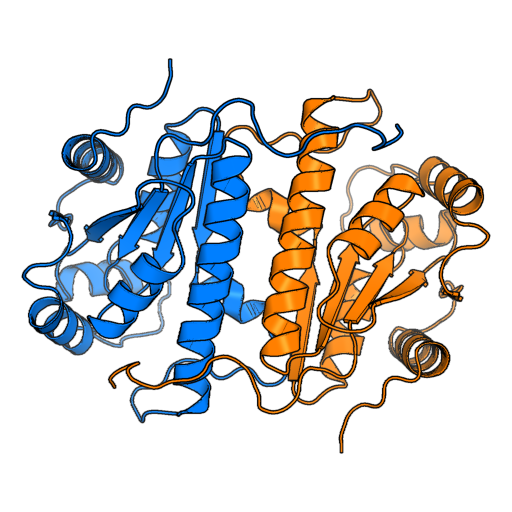1
ATOM 533 O O . LEU A 1 74 ? 8.836 8.125 -3.438 1 97.44 74 LEU A O 1
ATOM 537 N N . LEU A 1 75 ? 10.523 6.66 -3.078 1 98.38 75 LEU A N 1
ATOM 538 C CA . LEU A 1 75 ? 9.734 5.531 -3.557 1 98.38 75 LEU A CA 1
ATOM 539 C C . LEU A 1 75 ? 8.516 5.309 -2.668 1 98.38 75 LEU A C 1
ATOM 541 O O . LEU A 1 75 ? 7.402 5.121 -3.168 1 98.38 75 LEU A O 1
ATOM 545 N N . ARG A 1 76 ? 8.719 5.301 -1.378 1 97.88 76 ARG A N 1
ATOM 546 C CA . ARG A 1 76 ? 7.57 5.102 -0.499 1 97.88 76 ARG A CA 1
ATOM 547 C C . ARG A 1 76 ? 6.598 6.27 -0.595 1 97.88 76 ARG A C 1
ATOM 549 O O . ARG A 1 76 ? 5.383 6.082 -0.498 1 97.88 76 ARG A O 1
ATOM 556 N N . ALA A 1 77 ? 7.137 7.516 -0.784 1 98.44 77 ALA A N 1
ATOM 557 C CA . ALA A 1 77 ? 6.254 8.656 -1.001 1 98.44 77 ALA A CA 1
ATOM 558 C C . ALA A 1 77 ? 5.445 8.492 -2.283 1 98.44 77 ALA A C 1
ATOM 560 O O . ALA A 1 77 ? 4.242 8.758 -2.303 1 98.44 77 ALA A O 1
ATOM 561 N N . ARG A 1 78 ? 6.074 8.078 -3.365 1 98.75 78 ARG A N 1
ATOM 562 C CA . ARG A 1 78 ? 5.363 7.805 -4.609 1 98.75 78 ARG A CA 1
ATOM 563 C C . ARG A 1 78 ? 4.262 6.77 -4.398 1 98.75 78 ARG A C 1
ATOM 565 O O . ARG A 1 78 ? 3.129 6.965 -4.84 1 98.75 78 ARG A O 1
ATOM 572 N N . ASN A 1 79 ? 4.684 5.707 -3.762 1 98.88 79 ASN A N 1
ATOM 573 C CA . ASN A 1 79 ? 3.719 4.645 -3.5 1 98.88 79 ASN A CA 1
ATOM 574 C C . ASN A 1 79 ? 2.521 5.16 -2.705 1 98.88 79 ASN A C 1
ATOM 576 O O . ASN A 1 79 ? 1.379 4.797 -2.99 1 98.88 79 ASN A O 1
ATOM 580 N N . ALA A 1 80 ? 2.77 6.012 -1.733 1 98.88 80 ALA A N 1
ATOM 581 C CA . ALA A 1 80 ? 1.702 6.617 -0.94 1 98.88 80 ALA A CA 1
ATOM 582 C C . ALA A 1 80 ? 0.791 7.477 -1.812 1 98.88 80 ALA A C 1
ATOM 584 O O . ALA A 1 80 ? -0.434 7.43 -1.678 1 98.88 80 ALA A O 1
ATOM 585 N N . CYS A 1 81 ? 1.372 8.211 -2.705 1 98.94 81 CYS A N 1
ATOM 586 C CA . CYS A 1 81 ? 0.599 9.07 -3.588 1 98.94 81 CYS A CA 1
ATOM 587 C C . CYS A 1 81 ? -0.269 8.25 -4.535 1 98.94 81 CYS A C 1
ATOM 589 O O . CYS A 1 81 ? -1.425 8.602 -4.785 1 98.94 81 CYS A O 1
ATOM 591 N N . LEU A 1 82 ? 0.272 7.176 -5.074 1 98.88 82 LEU A N 1
ATOM 592 C CA . LEU A 1 82 ? -0.488 6.293 -5.953 1 98.88 82 LEU A CA 1
ATOM 593 C C . LEU A 1 82 ? -1.707 5.727 -5.23 1 98.88 82 LEU A C 1
ATOM 595 O O . LEU A 1 82 ? -2.814 5.738 -5.773 1 98.88 82 LEU A O 1
ATOM 599 N N . LEU A 1 83 ? -1.468 5.281 -4.02 1 98.88 83 LEU A N 1
ATOM 600 C CA . LEU A 1 83 ? -2.564 4.738 -3.225 1 98.88 83 LEU A CA 1
ATOM 601 C C . LEU A 1 83 ? -3.584 5.824 -2.893 1 98.88 83 LEU A C 1
ATOM 603 O O . LEU A 1 83 ? -4.793 5.598 -2.982 1 98.88 83 LEU A O 1
ATOM 607 N N . ALA A 1 84 ? -3.082 7.008 -2.496 1 98.94 84 ALA A N 1
ATOM 608 C CA . ALA A 1 84 ? -3.965 8.109 -2.137 1 98.94 84 ALA A CA 1
ATOM 609 C C . ALA A 1 84 ? -4.879 8.484 -3.301 1 98.94 84 ALA A C 1
ATOM 611 O O . ALA A 1 84 ? -6.094 8.625 -3.123 1 98.94 84 ALA A O 1
ATOM 612 N N . ASP A 1 85 ? -4.289 8.586 -4.48 1 98.94 85 ASP A N 1
ATOM 613 C CA . ASP A 1 85 ? -5.07 8.953 -5.656 1 98.94 85 ASP A CA 1
ATOM 614 C C . ASP A 1 85 ? -6.09 7.871 -6 1 98.94 85 ASP A C 1
ATOM 616 O O . ASP A 1 85 ? -7.242 8.172 -6.324 1 98.94 85 ASP A O 1
ATOM 620 N N . SER A 1 86 ? -5.664 6.633 -5.961 1 98.94 86 SER A N 1
ATOM 621 C CA . SER A 1 86 ? -6.559 5.512 -6.234 1 98.94 86 SER A CA 1
ATOM 622 C C . SER A 1 86 ? -7.738 5.5 -5.27 1 98.94 86 SER A C 1
ATOM 624 O O . SER A 1 86 ? -8.891 5.375 -5.695 1 98.94 86 SER A O 1
ATOM 626 N N . LEU A 1 87 ? -7.457 5.656 -3.979 1 98.88 87 LEU A N 1
ATOM 627 C CA . LEU A 1 87 ? -8.492 5.656 -2.953 1 98.88 87 LEU A CA 1
ATOM 628 C C . LEU A 1 87 ? -9.422 6.855 -3.115 1 98.88 87 LEU A C 1
ATOM 630 O O . LEU A 1 87 ? -10.641 6.719 -3.016 1 98.88 87 LEU A O 1
ATOM 634 N N . ALA A 1 88 ? -8.82 8 -3.436 1 98.81 88 ALA A N 1
ATOM 635 C CA . ALA A 1 88 ? -9.617 9.219 -3.582 1 98.81 88 ALA A CA 1
ATOM 636 C C . ALA A 1 88 ? -10.617 9.078 -4.723 1 98.81 88 ALA A C 1
ATOM 638 O O . ALA A 1 88 ? -11.789 9.445 -4.578 1 98.81 88 ALA A O 1
ATOM 639 N N . THR A 1 89 ? -10.141 8.547 -5.875 1 98.81 89 THR A N 1
ATOM 640 C CA . THR A 1 89 ? -11.023 8.414 -7.027 1 98.81 89 THR A CA 1
ATOM 641 C C . THR A 1 89 ? -12.094 7.355 -6.766 1 98.81 89 THR A C 1
ATOM 643 O O . THR A 1 89 ? -13.172 7.395 -7.359 1 98.81 89 THR A O 1
ATOM 646 N N . ALA A 1 90 ? -11.812 6.438 -5.848 1 98.69 90 ALA A N 1
ATOM 647 C CA . ALA A 1 90 ? -12.781 5.41 -5.469 1 98.69 90 ALA A CA 1
ATOM 648 C C . ALA A 1 90 ? -13.727 5.922 -4.387 1 98.69 90 ALA A C 1
ATOM 650 O O . ALA A 1 90 ? -14.586 5.18 -3.9 1 98.69 90 ALA A O 1
ATOM 651 N N . GLY A 1 91 ? -13.531 7.168 -3.908 1 98.38 91 GLY A N 1
ATOM 652 C CA . GLY A 1 91 ? -14.477 7.805 -3.01 1 98.38 91 GLY A CA 1
ATOM 653 C C . GLY A 1 91 ? -14.062 7.738 -1.553 1 98.38 91 GLY A C 1
ATOM 654 O O . GLY A 1 91 ? -14.859 8.023 -0.659 1 98.38 91 GLY A O 1
ATOM 655 N N . PHE A 1 92 ? -12.852 7.277 -1.272 1 98.62 92 PHE A N 1
ATOM 656 C CA . PHE A 1 92 ? -12.32 7.227 0.084 1 98.62 92 PHE A CA 1
ATOM 657 C C . PHE A 1 92 ? -11.383 8.398 0.342 1 98.62 92 PHE A C 1
ATOM 659 O O . PHE A 1 92 ? -10.477 8.664 -0.449 1 98.62 92 PHE A O 1
ATOM 666 N N . LEU A 1 93 ? -11.57 9.18 1.401 1 98.81 93 LEU A N 1
ATOM 667 C CA . LEU A 1 93 ? -10.648 10.25 1.77 1 98.81 93 LEU A CA 1
ATOM 668 C C . LEU A 1 93 ? -9.344 9.68 2.307 1 98.81 93 LEU A C 1
ATOM 670 O O . LEU A 1 93 ? -9.32 9.062 3.371 1 98.81 93 LEU A O 1
ATOM 674 N N . PRO A 1 94 ? -8.281 9.844 1.599 1 98.94 94 PRO A N 1
ATOM 675 C CA . PRO A 1 94 ? -7.012 9.344 2.121 1 98.94 94 PRO A CA 1
ATOM 676 C C . PRO A 1 94 ? -6.352 10.305 3.102 1 98.94 94 PRO A C 1
ATOM 678 O O . PRO A 1 94 ? -6.277 11.508 2.832 1 98.94 94 PRO A O 1
ATOM 681 N N . VAL A 1 95 ? -5.945 9.812 4.215 1 98.94 95 VAL A N 1
ATOM 682 C CA . VAL A 1 95 ? -5.109 10.516 5.18 1 98.94 95 VAL A CA 1
ATOM 683 C C . VAL A 1 95 ? -3.732 9.852 5.25 1 98.94 95 VAL A C 1
ATOM 685 O O . VAL A 1 95 ? -3.613 8.695 5.672 1 98.94 95 VAL A O 1
ATOM 688 N N . LEU A 1 96 ? -2.74 10.578 4.797 1 98.94 96 LEU A N 1
ATOM 689 C CA . LEU A 1 96 ? -1.36 10.102 4.84 1 98.94 96 LEU A CA 1
ATOM 690 C C . LEU A 1 96 ? -0.634 10.648 6.062 1 98.94 96 LEU A C 1
ATOM 692 O O . LEU A 1 96 ? -0.846 11.805 6.453 1 98.94 96 LEU A O 1
ATOM 696 N N . ASP A 1 97 ? 0.193 9.906 6.672 1 98.69 97 ASP A N 1
ATOM 697 C CA . ASP A 1 97 ? 1.086 10.43 7.703 1 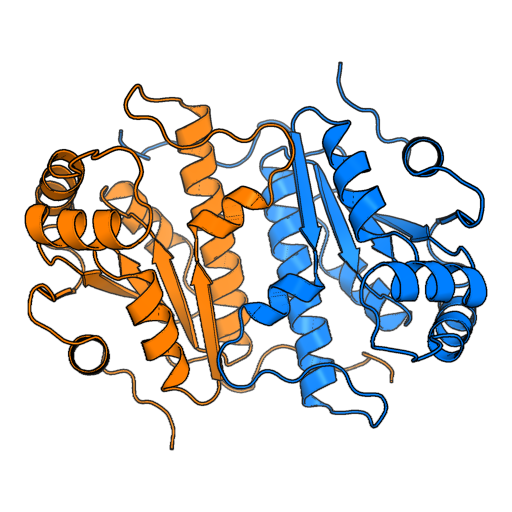98.69 97 ASP A CA 1
ATOM 698 C C . ASP A 1 97 ? 2.539 10.062 7.406 1 98.69 97 ASP A C 1
ATOM 700 O O . ASP A 1 97 ? 2.84 8.914 7.09 1 98.69 97 ASP A O 1
ATOM 704 N N . ASP A 1 98 ? 3.402 10.984 7.434 1 98.12 98 ASP A N 1
ATOM 705 C CA . ASP A 1 98 ? 4.812 10.797 7.102 1 98.12 98 ASP A CA 1
ATOM 706 C C . ASP A 1 98 ? 5.684 11.828 7.82 1 98.12 98 ASP A C 1
ATOM 708 O O . ASP A 1 98 ? 5.195 12.883 8.234 1 98.12 98 ASP A O 1
ATOM 712 N N . VAL A 1 99 ? 6.984 11.477 8.039 1 96.12 99 VAL A N 1
ATOM 713 C CA . VAL A 1 99 ? 7.988 12.422 8.523 1 96.12 99 VAL A CA 1
ATOM 714 C C . VAL A 1 99 ? 8.547 13.227 7.348 1 96.12 99 VAL A C 1
ATOM 716 O O . VAL A 1 99 ? 9.508 12.805 6.703 1 96.12 99 VAL A O 1
ATOM 719 N N . VAL A 1 100 ? 7.945 14.328 7.035 1 96.56 100 VAL A N 1
ATOM 720 C CA . VAL A 1 100 ? 8.352 15.242 5.973 1 96.56 100 VAL A CA 1
ATOM 721 C C . VAL A 1 100 ? 9.008 16.484 6.574 1 96.56 100 VAL A C 1
ATOM 723 O O . VAL A 1 100 ? 8.328 17.328 7.168 1 96.56 100 VAL A O 1
ATOM 726 N N . VAL A 1 101 ? 10.266 16.578 6.352 1 93 101 VAL A N 1
ATOM 727 C CA . VAL A 1 101 ? 10.984 17.688 6.992 1 93 101 VAL A CA 1
ATOM 728 C C . VAL A 1 101 ? 11.609 18.578 5.926 1 93 101 VAL A C 1
ATOM 730 O O . VAL A 1 101 ? 11.961 19.719 6.199 1 93 101 VAL A O 1
ATOM 733 N N . ARG A 1 102 ? 11.758 18.062 4.723 1 93.69 102 ARG A N 1
ATOM 734 C CA . ARG A 1 102 ? 12.398 18.812 3.646 1 93.69 102 ARG A CA 1
ATOM 735 C C . ARG A 1 102 ? 11.359 19.344 2.666 1 93.69 102 ARG A C 1
ATOM 737 O O . ARG A 1 102 ? 10.398 18.656 2.324 1 93.69 102 ARG A O 1
ATOM 744 N N . ARG A 1 103 ? 11.648 20.531 2.16 1 96.5 103 ARG A N 1
ATOM 745 C CA . ARG A 1 103 ? 10.766 21.141 1.172 1 96.5 103 ARG A CA 1
ATOM 746 C C . ARG A 1 103 ? 10.672 20.281 -0.084 1 96.5 103 ARG A C 1
ATOM 748 O O . ARG A 1 103 ? 9.586 20.109 -0.643 1 96.5 103 ARG A O 1
ATOM 755 N N . SER A 1 104 ? 11.766 19.75 -0.504 1 96.19 104 SER A N 1
ATOM 756 C CA . SER A 1 104 ? 11.789 18.938 -1.711 1 96.19 104 SER A CA 1
ATOM 757 C C . SER A 1 104 ? 10.93 17.688 -1.548 1 96.19 104 SER A C 1
ATOM 759 O O . SER A 1 104 ? 10.336 17.203 -2.514 1 96.19 104 SER A O 1
ATOM 761 N N . HIS A 1 105 ? 10.914 17.156 -0.361 1 96.88 105 HIS A N 1
ATOM 762 C CA . HIS A 1 105 ? 10.055 16.016 -0.063 1 96.88 105 HIS A CA 1
ATOM 763 C C . HIS A 1 105 ? 8.586 16.391 -0.154 1 96.88 105 HIS A C 1
ATOM 765 O O . HIS A 1 105 ? 7.793 15.68 -0.771 1 96.88 105 HIS A O 1
ATOM 771 N N . LEU A 1 106 ? 8.211 17.531 0.422 1 98.19 106 LEU A N 1
ATOM 772 C CA . LEU A 1 106 ? 6.84 18.031 0.352 1 98.19 106 LEU A CA 1
ATOM 773 C C . LEU A 1 106 ? 6.438 18.312 -1.091 1 98.19 106 LEU A C 1
ATOM 775 O O . LEU A 1 106 ? 5.332 17.969 -1.511 1 98.19 106 LEU A O 1
ATOM 779 N N . ASP A 1 107 ? 7.363 18.906 -1.842 1 97.5 107 ASP A N 1
ATOM 780 C CA . ASP A 1 107 ? 7.105 19.188 -3.25 1 97.5 107 ASP A CA 1
ATOM 781 C C . ASP A 1 107 ? 6.852 17.906 -4.039 1 97.5 107 ASP A C 1
ATOM 783 O O . ASP A 1 107 ? 6.027 17.891 -4.957 1 97.5 107 ASP A O 1
ATOM 787 N N . PHE A 1 108 ? 7.531 16.891 -3.689 1 98 108 PHE A N 1
ATOM 788 C CA . PHE A 1 108 ? 7.328 15.586 -4.324 1 98 108 PHE A CA 1
ATOM 789 C C . PHE A 1 108 ? 5.898 15.109 -4.125 1 98 108 PHE A C 1
ATOM 791 O O . PHE A 1 108 ? 5.242 14.68 -5.078 1 98 108 PHE A O 1
ATOM 798 N N . TYR A 1 109 ? 5.359 15.195 -2.867 1 98.5 109 TYR A N 1
ATOM 799 C CA . TYR A 1 109 ? 3.975 14.828 -2.592 1 98.5 109 TYR A CA 1
ATOM 800 C C . TYR A 1 109 ? 3.012 15.664 -3.426 1 98.5 109 TYR A C 1
ATOM 802 O O . TYR A 1 109 ? 2.076 15.133 -4.023 1 98.5 109 TYR A O 1
ATOM 810 N N . ARG A 1 110 ? 3.24 16.953 -3.469 1 98.38 110 ARG A N 1
ATOM 811 C CA . ARG A 1 110 ? 2.363 17.859 -4.203 1 98.38 110 ARG A CA 1
ATOM 812 C C . ARG A 1 110 ? 2.365 17.531 -5.695 1 98.38 110 ARG A C 1
ATOM 814 O O . ARG A 1 110 ? 1.342 17.688 -6.367 1 98.38 110 ARG A O 1
ATOM 821 N N . ALA A 1 111 ? 3.488 17.062 -6.184 1 97.88 111 ALA A N 1
ATOM 822 C CA . ALA A 1 111 ? 3.641 16.766 -7.605 1 97.88 111 ALA A CA 1
ATOM 823 C C . ALA A 1 111 ? 2.996 15.438 -7.965 1 97.88 111 ALA A C 1
ATOM 825 O O . ALA A 1 111 ? 2.68 15.188 -9.133 1 97.88 111 ALA A O 1
ATOM 826 N N . HIS A 1 112 ? 2.771 14.562 -6.988 1 98.12 112 HIS A N 1
ATOM 827 C CA . HIS A 1 112 ? 2.402 13.195 -7.332 1 98.12 112 HIS A CA 1
ATOM 828 C C . HIS A 1 112 ? 1.014 12.852 -6.805 1 98.12 112 HIS A C 1
ATOM 830 O O . HIS A 1 112 ? 0.347 11.961 -7.336 1 98.12 112 HIS A O 1
ATOM 836 N N . ALA A 1 113 ? 0.555 13.453 -5.691 1 98.62 113 ALA A N 1
ATOM 837 C CA . ALA A 1 113 ? -0.817 13.289 -5.215 1 98.62 113 ALA A CA 1
ATOM 838 C C . ALA A 1 113 ? -1.731 14.359 -5.816 1 98.62 113 ALA A C 1
ATOM 840 O O . ALA A 1 113 ? -1.825 15.469 -5.297 1 98.62 113 ALA A O 1
ATOM 841 N N . ARG A 1 114 ? -2.473 13.961 -6.883 1 98.38 114 ARG A N 1
ATOM 842 C CA . ARG A 1 114 ? -3.057 15.039 -7.676 1 98.38 114 ARG A CA 1
ATOM 843 C C . ARG A 1 114 ? -4.523 14.758 -7.992 1 98.38 114 ARG A C 1
ATOM 845 O O . ARG A 1 114 ? -5.203 15.586 -8.602 1 98.38 114 ARG A O 1
ATOM 852 N N . ALA A 1 115 ? -5.039 13.625 -7.602 1 98.56 115 ALA A N 1
ATOM 853 C CA . ALA A 1 115 ? -6.398 13.258 -7.992 1 98.56 115 ALA A CA 1
ATOM 854 C C . ALA A 1 115 ? -7.426 14.18 -7.344 1 98.56 115 ALA A C 1
ATOM 856 O O . ALA A 1 115 ? -8.5 14.414 -7.902 1 98.56 115 ALA A O 1
ATOM 857 N N . VAL A 1 116 ? -7.117 14.68 -6.164 1 98.62 116 VAL A N 1
ATOM 858 C CA . VAL A 1 116 ? -7.949 15.602 -5.402 1 98.62 116 VAL A CA 1
ATOM 859 C C . VAL A 1 116 ? -7.066 16.625 -4.691 1 98.62 116 VAL A C 1
ATOM 861 O O . VAL A 1 116 ? -5.844 16.469 -4.629 1 98.62 116 VAL A O 1
ATOM 864 N N . PRO A 1 117 ? -7.641 17.719 -4.18 1 98.56 117 PRO A N 1
ATOM 865 C CA . PRO A 1 117 ? -6.816 18.688 -3.449 1 98.56 117 PRO A CA 1
ATOM 866 C C . PRO A 1 117 ? -6.098 18.062 -2.254 1 98.56 117 PRO A C 1
ATOM 868 O O . PRO A 1 117 ? -6.715 17.344 -1.459 1 98.56 117 PRO A O 1
ATOM 871 N N . LEU A 1 118 ? -4.84 18.359 -2.166 1 98.88 118 LEU A N 1
ATOM 872 C CA . LEU A 1 118 ? -4.02 17.844 -1.07 1 98.88 118 LEU A CA 1
ATOM 873 C C . LEU A 1 118 ? -3.859 18.891 0.023 1 98.88 118 LEU A C 1
ATOM 875 O O . LEU A 1 118 ? -3.303 19.969 -0.217 1 98.88 118 LEU A O 1
ATOM 879 N N . HIS A 1 119 ? -4.324 18.641 1.192 1 98.88 119 HIS A N 1
ATOM 880 C CA . HIS A 1 119 ? -4.129 19.484 2.365 1 98.88 119 HIS A CA 1
ATOM 881 C C . HIS A 1 119 ? -2.914 19.031 3.172 1 98.88 119 HIS A C 1
ATOM 883 O O . HIS A 1 119 ? -2.826 17.875 3.574 1 98.88 119 HIS A O 1
ATOM 889 N N . VAL A 1 120 ? -2.014 19.969 3.379 1 98.88 120 VAL A N 1
ATOM 890 C CA . VAL A 1 120 ? -0.809 19.688 4.152 1 98.88 120 VAL A CA 1
ATOM 891 C C . VAL A 1 120 ? -0.933 20.281 5.547 1 98.88 120 VAL A C 1
ATOM 893 O O . VAL A 1 120 ? -1.096 21.5 5.695 1 98.88 120 VAL A O 1
ATOM 896 N N . VAL A 1 121 ? -0.894 19.438 6.555 1 98.94 121 VAL A N 1
ATOM 897 C CA . VAL A 1 121 ? -0.955 19.859 7.949 1 98.94 121 VAL A CA 1
ATOM 898 C C . VAL A 1 121 ? 0.278 19.359 8.695 1 98.94 121 VAL A C 1
ATOM 900 O O . VAL A 1 121 ? 0.617 18.172 8.617 1 98.94 121 VAL A O 1
ATOM 903 N N . ILE A 1 122 ? 0.953 20.203 9.375 1 98.81 122 ILE A N 1
ATOM 904 C CA . ILE A 1 122 ? 2.137 19.859 10.148 1 98.81 122 ILE A CA 1
ATOM 905 C C . ILE A 1 122 ? 1.792 19.859 11.641 1 98.81 122 ILE A C 1
ATOM 907 O O . ILE A 1 122 ? 1.414 20.891 12.195 1 98.81 122 ILE A O 1
ATOM 911 N N . LEU A 1 123 ? 1.84 18.734 12.266 1 98.5 123 LEU A N 1
ATOM 912 C CA . LEU A 1 123 ? 1.7 18.625 13.711 1 98.5 123 LEU A CA 1
ATOM 913 C C . LEU A 1 123 ? 3.033 18.891 14.406 1 98.5 123 LEU A C 1
ATOM 915 O O . LEU A 1 123 ? 4.012 18.188 14.164 1 98.5 123 LEU A O 1
ATOM 919 N N . ALA A 1 124 ? 3.061 19.875 15.266 1 97.5 124 ALA A N 1
ATOM 920 C CA . ALA A 1 124 ? 4.324 20.359 15.812 1 97.5 124 ALA A CA 1
ATOM 921 C C . ALA A 1 124 ? 4.211 20.609 17.312 1 97.5 124 ALA A C 1
ATOM 923 O O . ALA A 1 124 ? 4.301 21.75 17.766 1 97.5 124 ALA A O 1
ATOM 924 N N . PRO A 1 125 ? 4.203 19.578 18.109 1 96.38 125 PRO A N 1
ATOM 925 C CA . PRO A 1 125 ? 4.133 19.734 19.562 1 96.38 125 PRO A CA 1
ATOM 926 C C . PRO A 1 125 ? 5.469 20.172 20.172 1 96.38 125 PRO A C 1
ATOM 928 O O . PRO A 1 125 ? 5.531 20.5 21.359 1 96.38 125 PRO A O 1
ATOM 931 N N . GLY A 1 126 ? 6.5 20.188 19.359 1 93.31 126 GLY A N 1
ATOM 932 C CA . GLY A 1 126 ? 7.855 20.422 19.844 1 93.31 126 GLY A CA 1
ATOM 933 C C . GLY A 1 126 ? 8.602 19.141 20.156 1 93.31 126 GLY A C 1
ATOM 934 O O . GLY A 1 126 ? 7.984 18.094 20.406 1 93.31 126 GLY A O 1
ATOM 935 N N . PRO A 1 127 ? 9.953 19.266 20.109 1 91.81 127 PRO A N 1
ATOM 936 C CA . PRO A 1 127 ? 10.75 18.047 20.25 1 91.81 127 PRO A CA 1
ATOM 937 C C . PRO A 1 127 ? 10.641 17.422 21.641 1 91.81 127 PRO A C 1
ATOM 939 O O . PRO A 1 127 ? 10.664 16.203 21.781 1 91.81 127 PRO A O 1
ATOM 942 N N . ASP A 1 128 ? 10.492 18.219 22.656 1 89.75 128 ASP A N 1
ATOM 943 C CA . ASP A 1 128 ? 10.422 17.688 24.016 1 89.75 128 ASP A CA 1
ATOM 944 C C . ASP A 1 128 ? 9.141 16.875 24.234 1 89.75 128 ASP A C 1
ATOM 946 O O . ASP A 1 128 ? 9.188 15.758 24.734 1 89.75 128 ASP A O 1
ATOM 950 N N . ARG A 1 129 ? 8.07 17.484 23.797 1 89.69 129 ARG A N 1
ATOM 951 C CA . ARG A 1 129 ? 6.793 16.797 23.922 1 89.69 129 ARG A CA 1
ATOM 952 C C . ARG A 1 129 ? 6.762 15.539 23.062 1 89.69 129 ARG A C 1
ATOM 954 O O . ARG A 1 129 ? 6.25 14.5 23.484 1 89.69 129 ARG A O 1
ATOM 961 N N . ALA A 1 130 ? 7.227 15.586 21.844 1 89.94 130 ALA A N 1
ATOM 962 C CA . ALA A 1 130 ? 7.297 14.438 20.953 1 89.94 130 ALA A CA 1
ATOM 963 C C . ALA A 1 130 ? 8.133 13.32 21.562 1 89.94 130 ALA A C 1
ATOM 965 O O . ALA A 1 130 ? 7.777 12.141 21.453 1 89.94 130 ALA A O 1
ATOM 966 N N . TRP A 1 131 ? 9.18 13.688 22.141 1 85.44 131 TRP A N 1
ATOM 967 C CA . TRP A 1 131 ? 10.078 12.734 22.766 1 85.44 131 TRP A CA 1
ATOM 968 C C . TRP A 1 131 ? 9.391 12.023 23.938 1 85.44 131 TRP A C 1
ATOM 970 O O . TRP A 1 131 ? 9.484 10.797 24.062 1 85.44 131 TRP A O 1
ATOM 980 N N . GLU A 1 132 ? 8.688 12.797 24.734 1 83.88 132 GLU A N 1
ATOM 981 C CA . GLU A 1 132 ? 7.945 12.227 25.859 1 83.88 132 GLU A CA 1
ATOM 982 C C . GLU A 1 132 ? 6.949 11.172 25.375 1 83.88 132 GLU A C 1
ATOM 984 O O . GLU A 1 132 ? 6.836 10.102 25.969 1 83.88 132 GLU A O 1
ATOM 989 N N . ARG A 1 133 ? 6.305 11.461 24.359 1 80.69 133 ARG A N 1
ATOM 990 C CA . ARG A 1 133 ? 5.301 10.555 23.812 1 80.69 133 ARG A CA 1
ATOM 991 C C . ARG A 1 133 ? 5.945 9.305 23.234 1 80.69 133 ARG A C 1
ATOM 993 O O . ARG A 1 133 ? 5.418 8.203 23.375 1 80.69 133 ARG A O 1
ATOM 1000 N N . ASN A 1 134 ? 7.016 9.469 22.5 1 75.06 134 ASN A N 1
ATOM 1001 C CA . ASN A 1 134 ? 7.734 8.344 21.906 1 75.06 134 ASN A CA 1
ATOM 1002 C C . ASN A 1 134 ? 8.258 7.387 22.969 1 75.06 134 ASN A C 1
ATOM 1004 O O . ASN A 1 134 ? 8.234 6.168 22.781 1 75.06 134 ASN A O 1
ATOM 1008 N N . ASN A 1 135 ? 8.727 8.008 23.969 1 68.44 135 ASN A N 1
ATOM 1009 C CA . ASN A 1 135 ? 9.281 7.207 25.062 1 68.44 135 ASN A CA 1
ATOM 1010 C C . ASN A 1 135 ? 8.195 6.41 25.781 1 68.44 135 ASN A C 1
ATOM 1012 O O . ASN A 1 1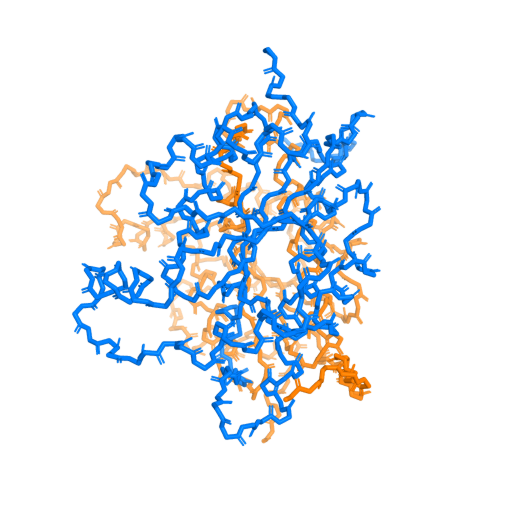35 ? 8.469 5.352 26.344 1 68.44 135 ASN A O 1
ATOM 1016 N N . ALA A 1 136 ? 7.086 7.016 25.75 1 62.59 136 ALA A N 1
ATOM 1017 C CA . ALA A 1 136 ? 5.98 6.312 26.391 1 62.59 136 ALA A CA 1
ATOM 1018 C C . ALA A 1 136 ? 5.543 5.105 25.562 1 62.59 136 ALA A C 1
ATOM 1020 O O . ALA A 1 136 ? 4.98 4.145 26.109 1 62.59 136 ALA A O 1
ATOM 1021 N N . ARG A 1 137 ? 5.637 5.199 24.344 1 58.19 137 ARG A N 1
ATOM 1022 C CA . ARG A 1 137 ? 5.223 4.082 23.5 1 58.19 137 ARG A CA 1
ATOM 1023 C C . ARG A 1 137 ? 6.219 2.93 23.594 1 58.19 137 ARG A C 1
ATOM 1025 O O . ARG A 1 137 ? 5.824 1.768 23.703 1 58.19 137 ARG A O 1
ATOM 1032 N N . ASP A 1 138 ? 7.512 3.092 23.016 1 55.47 138 ASP A N 1
ATOM 1033 C CA . ASP A 1 138 ? 8.547 2.066 23.016 1 55.47 138 ASP A CA 1
ATOM 1034 C C . ASP A 1 138 ? 9.688 2.438 23.969 1 55.47 138 ASP A C 1
ATOM 1036 O O . ASP A 1 138 ? 10.211 3.555 23.922 1 55.47 138 ASP A O 1
ATOM 1040 N N . LYS A 1 139 ? 9.875 1.928 25.172 1 49.09 139 LYS A N 1
ATOM 1041 C CA . LYS A 1 139 ? 11 2.104 26.078 1 49.09 139 LYS A CA 1
ATOM 1042 C C . LYS A 1 139 ? 12.273 2.455 25.328 1 49.09 139 LYS A C 1
ATOM 1044 O O . LYS A 1 139 ? 13.266 2.879 25.922 1 49.09 139 LYS A O 1
ATOM 1049 N N . ARG A 1 140 ? 12.617 2.158 24.172 1 44.88 140 ARG A N 1
ATOM 1050 C CA . ARG A 1 140 ? 14.039 2.117 23.828 1 44.88 140 ARG A CA 1
ATOM 1051 C C . ARG A 1 140 ? 14.508 3.465 23.281 1 44.88 140 ARG A C 1
ATOM 1053 O O . ARG A 1 140 ? 15.711 3.709 23.172 1 44.88 140 ARG A O 1
ATOM 1060 N N . LEU A 1 141 ? 14.023 4.141 22.031 1 48.41 141 LEU A N 1
ATOM 1061 C CA . LEU A 1 141 ? 14.859 4.945 21.156 1 48.41 141 LEU A CA 1
ATOM 1062 C C . LEU A 1 141 ? 15.016 6.363 21.688 1 48.41 141 LEU A C 1
ATOM 1064 O O . LEU A 1 141 ? 14.039 7.113 21.766 1 48.41 141 LEU A O 1
ATOM 1068 N N . THR A 1 142 ? 15.883 6.496 22.562 1 52.75 142 THR A N 1
ATOM 1069 C CA . THR A 1 142 ? 16.125 7.781 23.203 1 52.75 142 THR A CA 1
ATOM 1070 C C . THR A 1 142 ? 16.438 8.859 22.172 1 52.75 142 THR A C 1
ATOM 1072 O O . THR A 1 142 ? 17.016 9.898 22.516 1 52.75 142 THR A O 1
ATOM 1075 N N . THR A 1 143 ? 16.359 8.672 20.859 1 61.91 143 THR A N 1
ATOM 1076 C CA . THR A 1 143 ? 16.891 9.742 20.016 1 61.91 143 THR A CA 1
ATOM 1077 C C . THR A 1 143 ? 15.992 10.977 20.094 1 61.91 143 THR A C 1
ATOM 1079 O O . THR A 1 143 ? 14.766 10.867 19.984 1 61.91 143 THR A O 1
ATOM 1082 N N . ASN A 1 144 ? 16.484 11.992 20.703 1 69.75 144 ASN A N 1
ATOM 1083 C CA . ASN A 1 144 ? 15.875 13.312 20.625 1 69.75 144 ASN A CA 1
ATOM 1084 C C . ASN A 1 144 ? 15.898 13.859 19.203 1 69.75 144 ASN A C 1
ATOM 1086 O O . ASN A 1 144 ? 16.969 14.07 18.625 1 69.75 144 ASN A O 1
ATOM 1090 N N . TRP A 1 145 ? 14.703 14.039 18.609 1 83.44 145 TRP A N 1
ATOM 1091 C CA . TRP A 1 145 ? 14.57 14.438 17.219 1 83.44 145 TRP A CA 1
ATOM 1092 C C . TRP A 1 145 ? 14.562 15.953 17.078 1 83.44 145 TRP A C 1
ATOM 1094 O O . TRP A 1 145 ? 13.945 16.5 16.156 1 83.44 145 TRP A O 1
ATOM 1104 N N . ALA A 1 146 ? 15.188 16.594 17.984 1 88.75 146 ALA A N 1
ATOM 1105 C CA . ALA A 1 146 ? 15.273 18.047 17.953 1 88.75 146 ALA A CA 1
ATOM 1106 C C . ALA A 1 146 ? 15.875 18.547 16.641 1 88.75 146 ALA A C 1
ATOM 1108 O O . ALA A 1 146 ? 15.461 19.562 16.094 1 88.75 146 ALA A O 1
ATOM 1109 N N . PHE A 1 147 ? 16.781 17.797 16.141 1 88.12 147 PHE A N 1
ATOM 1110 C CA . PHE A 1 147 ? 17.438 18.188 14.898 1 88.12 147 PHE A CA 1
ATOM 1111 C C . PHE A 1 147 ? 16.469 18.125 13.727 1 88.12 147 PHE A C 1
ATOM 1113 O O . PHE A 1 147 ? 16.5 18.969 12.836 1 88.12 147 PHE A O 1
ATOM 1120 N N . LEU A 1 148 ? 15.586 17.203 13.703 1 91.38 148 LEU A N 1
ATOM 1121 C CA . LEU A 1 148 ? 14.578 17.094 12.656 1 91.38 148 LEU A CA 1
ATOM 1122 C C . LEU A 1 148 ? 13.555 18.219 12.773 1 91.38 148 LEU A C 1
ATOM 1124 O O . LEU A 1 148 ? 13.102 18.75 11.766 1 91.38 148 LEU A O 1
ATOM 1128 N N . ASP A 1 149 ? 13.203 18.484 14.039 1 94.62 149 ASP A N 1
ATOM 1129 C CA . ASP A 1 149 ? 12.258 19.578 14.258 1 94.62 149 ASP A CA 1
ATOM 1130 C C . ASP A 1 149 ? 12.82 20.906 13.742 1 94.62 149 ASP A C 1
ATOM 1132 O O . ASP A 1 149 ? 12.109 21.672 13.07 1 94.62 149 ASP A O 1
ATOM 1136 N N . GLU A 1 150 ? 14.062 21.156 14.039 1 94.38 150 GLU A N 1
ATOM 1137 C CA . GLU A 1 150 ? 14.727 22.375 13.57 1 94.38 150 GLU A CA 1
ATOM 1138 C C . GLU A 1 150 ? 14.758 22.438 12.047 1 94.38 150 GLU A C 1
ATOM 1140 O O . GLU A 1 150 ? 14.438 23.469 11.453 1 94.38 150 GLU A O 1
ATOM 1145 N N . ALA A 1 151 ? 15.133 21.359 11.422 1 92.5 151 ALA A N 1
ATOM 1146 C CA . ALA A 1 151 ? 15.18 21.297 9.961 1 92.5 151 ALA A CA 1
ATOM 1147 C C . ALA A 1 151 ? 13.805 21.531 9.352 1 92.5 151 ALA A C 1
ATOM 1149 O O . ALA A 1 151 ? 13.672 22.266 8.367 1 92.5 151 ALA A O 1
ATOM 1150 N N . MET A 1 152 ? 12.797 20.953 9.961 1 95.75 152 MET A N 1
ATOM 1151 C CA . MET A 1 152 ? 11.422 21.078 9.484 1 95.75 152 MET A CA 1
ATOM 1152 C C . MET A 1 152 ? 10.953 22.531 9.555 1 95.75 152 MET A C 1
ATOM 1154 O O . MET A 1 152 ? 10.398 23.062 8.594 1 95.75 152 MET A O 1
ATOM 1158 N N . ARG A 1 153 ? 11.211 23.172 10.656 1 96.81 153 ARG A N 1
ATOM 1159 C CA . ARG A 1 153 ? 10.805 24.547 10.844 1 96.81 153 ARG A CA 1
ATOM 1160 C C . ARG A 1 153 ? 11.531 25.484 9.867 1 96.81 153 ARG A C 1
ATOM 1162 O O . ARG A 1 153 ? 10.945 26.438 9.359 1 96.81 153 ARG A O 1
ATOM 1169 N N . GLU A 1 154 ? 12.727 25.172 9.633 1 95.81 154 GLU A N 1
ATOM 1170 C CA . GLU A 1 154 ? 13.5 25.984 8.695 1 95.81 154 GLU A CA 1
ATOM 1171 C C . GLU A 1 154 ? 13 25.797 7.27 1 95.81 154 GLU A C 1
ATOM 1173 O O . GLU A 1 154 ? 12.789 26.781 6.551 1 95.81 154 GLU A O 1
ATOM 1178 N N . GLU A 1 155 ? 12.727 24.625 6.883 1 95.56 155 GLU A N 1
ATOM 1179 C CA . GLU A 1 155 ? 12.445 24.312 5.484 1 95.56 155 GLU A CA 1
ATOM 1180 C C . GLU A 1 155 ? 10.977 24.516 5.152 1 95.56 155 GLU A C 1
ATOM 1182 O O . GLU A 1 155 ? 10.633 24.859 4.016 1 95.56 155 GLU A O 1
ATOM 1187 N N . LEU A 1 156 ? 10.141 24.328 6.215 1 97.56 156 LEU A N 1
ATOM 1188 C CA . LEU A 1 156 ? 8.719 24.266 5.895 1 97.56 156 LEU A CA 1
ATOM 1189 C C . LEU A 1 156 ? 7.953 25.375 6.598 1 97.56 156 LEU A C 1
ATOM 1191 O O . LEU A 1 156 ? 6.73 25.312 6.73 1 97.56 156 LEU A O 1
ATOM 1195 N N . SER A 1 157 ? 8.648 26.422 7.055 1 96.38 157 SER A N 1
ATOM 1196 C CA . SER A 1 157 ? 8.047 27.469 7.871 1 96.38 157 SER A CA 1
ATOM 1197 C C . SER A 1 157 ? 6.871 28.125 7.156 1 96.38 157 SER A C 1
ATOM 1199 O O . SER A 1 157 ? 5.918 28.578 7.797 1 96.38 157 SER A O 1
ATOM 1201 N N . ASP A 1 158 ? 6.844 28.156 5.816 1 97.06 158 ASP A N 1
ATOM 1202 C CA . ASP A 1 158 ? 5.793 28.828 5.055 1 97.06 158 ASP A CA 1
ATOM 1203 C C . ASP A 1 158 ? 4.926 27.812 4.309 1 97.06 158 ASP A C 1
ATOM 1205 O O . ASP A 1 158 ? 4.223 28.172 3.359 1 97.06 158 ASP A O 1
ATOM 1209 N N . GLU A 1 159 ? 5.016 26.594 4.727 1 97.75 159 GLU A N 1
ATOM 1210 C CA . GLU A 1 159 ? 4.316 25.516 4.027 1 97.75 159 GLU A CA 1
ATOM 1211 C C . GLU A 1 159 ? 3.197 24.938 4.887 1 97.75 159 GLU A C 1
ATOM 1213 O O . GLU A 1 159 ? 3.361 24.781 6.102 1 97.75 159 GLU A O 1
ATOM 1218 N N . GLY A 1 160 ? 2.049 24.656 4.277 1 97.69 160 GLY A N 1
ATOM 1219 C CA . GLY A 1 160 ? 0.955 23.984 4.953 1 97.69 160 GLY A CA 1
ATOM 1220 C C . GLY A 1 160 ? 0.39 24.781 6.117 1 97.69 160 GLY A C 1
ATOM 1221 O O . GLY A 1 160 ? 0.451 26 6.129 1 97.69 160 GLY A O 1
ATOM 1222 N N . VAL A 1 161 ? -0.282 24.125 6.965 1 98.5 161 VAL A N 1
ATOM 1223 C CA . VAL A 1 161 ? -0.81 24.703 8.203 1 98.5 161 VAL A CA 1
ATOM 1224 C C . VAL A 1 161 ? -0.197 23.984 9.406 1 98.5 161 VAL A C 1
ATOM 1226 O O . VAL A 1 161 ? -0.195 22.75 9.469 1 98.5 161 VAL A O 1
ATOM 1229 N N . TRP A 1 162 ? 0.348 24.766 10.258 1 98.62 162 TRP A N 1
ATOM 1230 C CA . TRP A 1 162 ? 1.007 24.219 11.438 1 98.62 162 TRP A CA 1
ATOM 1231 C C . TRP A 1 162 ? 0.056 24.203 12.633 1 98.62 162 TRP A C 1
ATOM 1233 O O . TRP A 1 162 ? -0.635 25.188 12.898 1 98.62 162 TRP A O 1
ATOM 1243 N N . ILE A 1 163 ? -0 23.062 13.32 1 98.69 163 ILE A N 1
ATOM 1244 C CA . ILE A 1 163 ? -0.795 22.922 14.539 1 98.69 163 ILE A CA 1
ATOM 1245 C C . ILE A 1 163 ? 0.108 22.516 15.703 1 98.69 163 ILE A C 1
ATOM 1247 O O . ILE A 1 163 ? 0.773 21.484 15.648 1 98.69 163 ILE A O 1
ATOM 1251 N N . ASP A 1 164 ? 0.217 23.359 16.672 1 98.25 164 ASP A N 1
ATOM 1252 C CA . ASP A 1 164 ? 0.838 22.984 17.938 1 98.25 164 ASP A CA 1
ATOM 1253 C C . ASP A 1 164 ? -0.111 22.125 18.781 1 98.25 164 ASP A C 1
ATOM 1255 O O . ASP A 1 164 ? -1.03 22.656 19.406 1 98.25 164 ASP A O 1
ATOM 1259 N N . ASN A 1 165 ? 0.136 20.797 18.75 1 98.19 165 ASN A N 1
ATOM 1260 C CA . ASN A 1 165 ? -0.777 19.891 19.453 1 98.19 165 ASN A CA 1
ATOM 1261 C C . ASN A 1 165 ? -0.169 19.375 20.75 1 98.19 165 ASN A C 1
ATOM 1263 O O . ASN A 1 165 ? -0.511 18.281 21.203 1 98.19 165 ASN A O 1
ATOM 1267 N N . ALA A 1 166 ? 0.775 20.094 21.328 1 96.44 166 ALA A N 1
ATOM 1268 C CA . ALA A 1 166 ? 1.473 19.672 22.547 1 96.44 166 ALA A CA 1
ATOM 1269 C C . ALA A 1 166 ? 0.491 19.438 23.688 1 96.44 166 ALA A C 1
ATOM 1271 O O . ALA A 1 166 ? 0.628 18.469 24.438 1 96.44 166 ALA A O 1
ATOM 1272 N N . ASP A 1 167 ? -0.491 20.266 23.797 1 96.06 167 ASP A N 1
ATOM 1273 C CA . ASP A 1 167 ? -1.412 20.188 24.922 1 96.06 167 ASP A CA 1
ATOM 1274 C C . ASP A 1 167 ? -2.828 19.859 24.453 1 96.06 167 ASP A C 1
ATOM 1276 O O . ASP A 1 167 ? -3.803 20.156 25.141 1 96.06 167 ASP A O 1
ATOM 1280 N N . GLN A 1 168 ? -2.965 19.391 23.25 1 97.5 168 GLN A N 1
ATOM 1281 C CA . GLN A 1 168 ? -4.266 19.016 22.703 1 97.5 168 GLN A CA 1
ATOM 1282 C C . GLN A 1 168 ? -4.523 17.516 22.844 1 97.5 168 GLN A C 1
ATOM 1284 O O . GLN A 1 168 ? -3.602 16.719 22.703 1 97.5 168 GLN A O 1
ATOM 1289 N N . THR A 1 169 ? -5.785 17.234 23.125 1 97.69 169 THR A N 1
ATOM 1290 C CA . THR A 1 169 ? -6.203 15.844 22.969 1 97.69 169 THR A CA 1
ATOM 1291 C C . THR A 1 169 ? -6.242 15.469 21.484 1 97.69 169 THR A C 1
ATOM 1293 O O . THR A 1 169 ? -6.18 16.344 20.609 1 97.69 169 THR A O 1
ATOM 1296 N N . VAL A 1 170 ? -6.328 14.211 21.203 1 98.12 170 VAL A N 1
ATOM 1297 C CA . VAL A 1 170 ? -6.441 13.734 19.828 1 98.12 170 VAL A CA 1
ATOM 1298 C C . VAL A 1 170 ? -7.676 14.344 19.172 1 98.12 170 VAL A C 1
ATOM 1300 O O . VAL A 1 170 ? -7.605 14.828 18.031 1 98.12 170 VAL A O 1
ATOM 1303 N N . GLU A 1 171 ? -8.797 14.422 19.922 1 98.25 171 GLU A N 1
ATOM 1304 C CA . GLU A 1 171 ? -10.055 14.953 19.391 1 98.25 171 GLU A CA 1
ATOM 1305 C C . GLU A 1 171 ? -9.922 16.438 19.047 1 98.25 171 GLU A C 1
ATOM 1307 O O . GLU A 1 171 ? -10.406 16.891 18.016 1 98.25 171 GLU A O 1
ATOM 1312 N N . GLU A 1 172 ? -9.25 17.125 19.906 1 98.69 172 GLU A N 1
ATOM 1313 C CA . GLU A 1 172 ? -9.047 18.562 19.672 1 98.69 172 GLU A CA 1
ATOM 1314 C C . GLU A 1 172 ? -8.164 18.797 18.453 1 98.69 172 GLU A C 1
ATOM 1316 O O . GLU A 1 172 ? -8.406 19.719 17.672 1 98.69 172 GLU A O 1
ATOM 1321 N N . THR A 1 173 ? -7.145 17.969 18.297 1 98.75 173 THR A N 1
ATOM 1322 C CA . THR A 1 173 ? -6.258 18.078 17.141 1 98.75 173 THR A CA 1
ATOM 1323 C C . THR A 1 173 ? -7.012 17.75 15.859 1 98.75 173 THR A C 1
ATOM 1325 O O . THR A 1 173 ? -6.863 18.453 14.852 1 98.75 173 THR A O 1
ATOM 1328 N N . VAL A 1 174 ? -7.863 16.703 15.867 1 98.81 174 VAL A N 1
ATOM 1329 C CA . VAL A 1 174 ? -8.672 16.344 14.711 1 98.81 174 VAL A CA 1
ATOM 1330 C C . VAL A 1 174 ? -9.586 17.5 14.328 1 98.81 174 VAL A C 1
ATOM 1332 O O . VAL A 1 174 ? -9.695 17.859 13.156 1 98.81 174 VAL A O 1
ATOM 1335 N N . ASP A 1 175 ? -10.227 18.078 15.328 1 98.62 175 ASP A N 1
ATOM 1336 C CA . ASP A 1 175 ? -11.109 19.219 15.07 1 98.62 175 ASP A CA 1
ATOM 1337 C C . ASP A 1 175 ? -10.336 20.375 14.43 1 98.62 175 ASP A C 1
ATOM 1339 O O . ASP A 1 175 ? -10.844 21.031 13.523 1 98.62 175 ASP A O 1
ATOM 1343 N N . ALA A 1 176 ? -9.141 20.625 14.945 1 98.75 176 ALA A N 1
ATOM 1344 C CA . ALA A 1 176 ? -8.305 21.688 14.375 1 98.75 176 ALA A CA 1
ATOM 1345 C C . ALA A 1 176 ? -7.977 21.391 12.914 1 98.75 176 ALA A C 1
ATOM 1347 O O . ALA A 1 176 ? -8.023 22.281 12.07 1 98.75 176 ALA A O 1
ATOM 1348 N N . VAL A 1 177 ? -7.645 20.125 12.578 1 98.88 177 VAL A N 1
ATOM 1349 C CA . VAL A 1 177 ? -7.332 19.734 11.203 1 98.88 177 VAL A CA 1
ATOM 1350 C C . VAL A 1 177 ? -8.547 19.969 10.312 1 98.88 177 VAL A C 1
ATOM 1352 O O . VAL A 1 177 ? -8.422 20.516 9.219 1 98.88 177 VAL A O 1
ATOM 1355 N N . LEU A 1 178 ? -9.742 19.547 10.797 1 98.75 178 LEU A N 1
ATOM 1356 C CA . LEU A 1 178 ? -10.969 19.734 10.023 1 98.75 178 LEU A CA 1
ATOM 1357 C C . LEU A 1 178 ? -11.242 21.203 9.773 1 98.75 178 LEU A C 1
ATOM 1359 O O . LEU A 1 178 ? -11.625 21.594 8.664 1 98.75 178 LEU A O 1
ATOM 1363 N N . ARG A 1 179 ? -11.016 21.984 10.789 1 98.44 179 ARG A N 1
ATOM 1364 C CA . ARG A 1 179 ? -11.25 23.422 10.664 1 98.44 179 ARG A CA 1
ATOM 1365 C C . ARG A 1 179 ? -10.328 24.031 9.617 1 98.44 179 ARG A C 1
ATOM 1367 O O . ARG A 1 179 ? -10.773 24.797 8.758 1 98.44 179 ARG A O 1
ATOM 1374 N N . VAL A 1 180 ? -9.062 23.734 9.641 1 98.25 180 VAL A N 1
ATOM 1375 C CA . VAL A 1 180 ? -8.086 24.406 8.797 1 98.25 180 VAL A CA 1
ATOM 1376 C C . VAL A 1 180 ? -8.164 23.875 7.371 1 98.25 180 VAL A C 1
ATOM 1378 O O . VAL A 1 180 ? -7.781 24.547 6.418 1 98.25 180 VAL A O 1
ATOM 1381 N N . THR A 1 181 ? -8.586 22.641 7.145 1 98.31 181 THR A N 1
ATOM 1382 C CA . THR A 1 181 ? -8.656 22.062 5.809 1 98.31 181 THR A CA 1
ATOM 1383 C C . THR A 1 181 ? -10.008 22.359 5.16 1 98.31 181 THR A C 1
ATOM 1385 O O . THR A 1 181 ? -10.141 22.297 3.936 1 98.31 181 THR A O 1
ATOM 1388 N N . GLY A 1 182 ? -10.992 22.562 5.969 1 98 182 GLY A N 1
ATOM 1389 C CA . GLY A 1 182 ? -12.336 22.812 5.465 1 98 182 GLY A CA 1
ATOM 1390 C C . GLY A 1 182 ? -13.062 21.547 5.066 1 98 182 GLY A C 1
ATOM 1391 O O . GLY A 1 182 ? -14.156 21.594 4.504 1 98 182 GLY A O 1
ATOM 1392 N N . LEU A 1 183 ? -12.484 20.391 5.328 1 98.06 183 LEU A N 1
ATOM 1393 C CA . LEU A 1 183 ? -13.125 19.109 5.027 1 98.06 183 LEU A CA 1
ATOM 1394 C C . LEU A 1 183 ? -14.281 18.844 5.984 1 98.06 183 LEU A C 1
ATOM 1396 O O . LEU A 1 183 ? -14.188 19.125 7.18 1 98.06 183 LEU A O 1
ATOM 1400 N N . LYS A 1 184 ? -15.375 18.312 5.473 1 96.06 184 LYS A N 1
ATOM 1401 C CA . LYS A 1 184 ? -16.562 18.016 6.266 1 96.06 184 LYS A CA 1
ATOM 1402 C C . LYS A 1 184 ? -16.922 16.531 6.223 1 96.06 184 LYS A C 1
ATOM 1404 O O . LYS A 1 184 ? -17.109 15.969 5.145 1 96.06 184 LYS A O 1
ATOM 1409 N N . PRO A 1 185 ? -16.891 15.977 7.465 1 90.81 185 PRO A N 1
ATOM 1410 C CA . PRO A 1 185 ? -17.344 14.586 7.492 1 90.81 185 PRO A CA 1
ATOM 1411 C C . PRO A 1 185 ? -18.781 14.43 6.984 1 90.81 185 PRO A C 1
ATOM 1413 O O . PRO A 1 185 ? -19.594 15.336 7.148 1 90.81 185 PRO A O 1
ATOM 1416 N N . GLY A 1 186 ? -18.984 14.016 5.766 1 68.94 186 GLY A N 1
ATOM 1417 C CA . GLY A 1 186 ? -20.328 13.844 5.25 1 68.94 186 GLY A CA 1
ATOM 1418 C C . GLY A 1 186 ? -21.297 13.297 6.281 1 68.94 186 GLY A C 1
ATOM 1419 O O . GLY A 1 186 ? -20.891 12.672 7.262 1 68.94 186 GLY A O 1
ATOM 1420 N N . GLU A 1 187 ? -22.562 13.836 6.465 1 55.12 187 GLU A N 1
ATOM 1421 C CA . GLU A 1 187 ? -23.656 13.328 7.281 1 55.12 187 GLU A CA 1
ATOM 1422 C C . GLU A 1 187 ? -23.906 11.852 7.012 1 55.12 187 GLU A C 1
ATOM 1424 O O . GLU A 1 187 ? -23.641 11.359 5.914 1 55.12 187 GLU A O 1
ATOM 1429 N N . MET B 1 1 ? 20.094 16.797 3.559 1 58.53 1 MET B N 1
ATOM 1430 C CA . MET B 1 1 ? 19.734 15.867 2.492 1 58.53 1 MET B CA 1
ATOM 1431 C C . MET B 1 1 ? 18.562 16.406 1.67 1 58.53 1 MET B C 1
ATOM 1433 O O . MET B 1 1 ? 17.547 16.812 2.225 1 58.53 1 MET B O 1
ATOM 1437 N N . THR B 1 2 ? 18.859 17 0.518 1 73.69 2 THR B N 1
ATOM 1438 C CA . THR B 1 2 ? 17.797 17.453 -0.367 1 73.69 2 THR B CA 1
ATOM 1439 C C . THR B 1 2 ? 17.375 16.344 -1.323 1 73.69 2 THR B C 1
ATOM 1441 O O . THR B 1 2 ? 18.125 15.398 -1.565 1 73.69 2 THR B O 1
ATOM 1444 N N . PHE B 1 3 ? 16.125 16.156 -1.51 1 84.94 3 PHE B N 1
ATOM 1445 C CA . PHE B 1 3 ? 15.609 15.133 -2.414 1 84.94 3 PHE B CA 1
ATOM 1446 C C . PHE B 1 3 ? 15.539 15.664 -3.842 1 84.94 3 PHE B C 1
ATOM 1448 O O . PHE B 1 3 ? 14.945 15.023 -4.719 1 84.94 3 PHE B O 1
ATOM 1455 N N . GLU B 1 4 ? 16.344 16.719 -3.955 1 83.5 4 GLU B N 1
ATOM 1456 C CA . GLU B 1 4 ? 16.344 17.297 -5.297 1 83.5 4 GLU B CA 1
ATOM 1457 C C . GLU B 1 4 ? 17.156 16.438 -6.262 1 83.5 4 GLU B C 1
ATOM 1459 O O . GLU B 1 4 ? 18.172 15.852 -5.883 1 83.5 4 GLU B O 1
ATOM 1464 N N . HIS B 1 5 ? 16.672 16.031 -7.391 1 83.75 5 HIS B N 1
ATOM 1465 C CA . HIS B 1 5 ? 17.375 15.352 -8.477 1 83.75 5 HIS B CA 1
ATOM 1466 C C . HIS B 1 5 ? 17.438 13.852 -8.242 1 83.75 5 HIS B C 1
ATOM 1468 O O . HIS B 1 5 ? 18.344 13.18 -8.75 1 83.75 5 HIS B O 1
ATOM 1474 N N . ILE B 1 6 ? 16.781 13.406 -7.285 1 91.25 6 ILE B N 1
ATOM 1475 C CA . ILE B 1 6 ? 16.719 11.969 -7.07 1 91.25 6 ILE B CA 1
ATOM 1476 C C . ILE B 1 6 ? 15.742 11.336 -8.055 1 91.25 6 ILE B C 1
ATOM 1478 O O . ILE B 1 6 ? 14.609 11.805 -8.188 1 91.25 6 ILE B O 1
ATOM 1482 N N . THR B 1 7 ? 16.234 10.352 -8.742 1 94.62 7 THR B N 1
ATOM 1483 C CA . THR B 1 7 ? 15.391 9.57 -9.641 1 94.62 7 THR B CA 1
ATOM 1484 C C . THR B 1 7 ? 14.938 8.281 -8.961 1 94.62 7 THR B C 1
ATOM 1486 O O . THR B 1 7 ? 15.766 7.453 -8.57 1 94.62 7 THR B O 1
ATOM 1489 N N . VAL B 1 8 ? 13.688 8.078 -8.836 1 97.5 8 VAL B N 1
ATOM 1490 C CA . VAL B 1 8 ? 13.133 6.949 -8.094 1 97.5 8 VAL B CA 1
ATOM 1491 C C . VAL B 1 8 ? 13.32 5.66 -8.898 1 97.5 8 VAL B C 1
ATOM 1493 O O . VAL B 1 8 ? 13.703 4.629 -8.344 1 97.5 8 VAL B O 1
ATOM 1496 N N . ASP B 1 9 ? 13.141 5.762 -10.234 1 98.12 9 ASP B N 1
ATOM 1497 C CA . ASP B 1 9 ? 13.203 4.578 -11.086 1 98.12 9 ASP B CA 1
ATOM 1498 C C . ASP B 1 9 ? 14.641 4.09 -11.242 1 98.12 9 ASP B C 1
ATOM 1500 O O . ASP B 1 9 ? 15.57 4.895 -11.312 1 98.12 9 ASP B O 1
ATOM 1504 N N . ALA B 1 10 ? 14.828 2.834 -11.234 1 97.25 10 ALA B N 1
ATOM 1505 C CA . ALA B 1 10 ? 16.125 2.223 -11.508 1 97.25 10 ALA B CA 1
ATOM 1506 C C . ALA B 1 10 ? 16.438 2.227 -13 1 97.25 10 ALA B C 1
ATOM 1508 O O . ALA B 1 10 ? 15.523 2.346 -13.828 1 97.25 10 ALA B O 1
ATOM 1509 N N . PRO B 1 11 ? 17.703 2.186 -13.297 1 95.94 11 PRO B N 1
ATOM 1510 C CA . PRO B 1 11 ? 18.047 2.131 -14.719 1 95.94 11 PRO B CA 1
ATOM 1511 C C . PRO B 1 11 ? 17.359 0.977 -15.445 1 95.94 11 PRO B C 1
ATOM 1513 O O . PRO B 1 11 ? 16.953 1.124 -16.609 1 95.94 11 PRO B O 1
ATOM 1516 N N . GLU B 1 12 ? 17.266 -0.105 -14.703 1 96.06 12 GLU B N 1
ATOM 1517 C CA . GLU B 1 12 ? 16.547 -1.261 -15.234 1 96.06 12 GLU B CA 1
ATOM 1518 C C . GLU B 1 12 ? 15.406 -1.678 -14.312 1 96.06 12 GLU B C 1
ATOM 1520 O O . GLU B 1 12 ? 15.594 -1.789 -13.094 1 96.06 12 GLU B O 1
ATOM 1525 N N . SER B 1 13 ? 14.211 -1.983 -14.898 1 97.88 13 SER B N 1
ATOM 1526 C CA . SER B 1 13 ? 13.086 -2.496 -14.125 1 97.88 13 SER B CA 1
ATOM 1527 C C . SER B 1 13 ? 13.336 -3.93 -13.672 1 97.88 13 SER B C 1
ATOM 1529 O O . SER B 1 13 ? 14.273 -4.582 -14.141 1 97.88 13 SER B O 1
ATOM 1531 N N . ALA B 1 14 ? 12.594 -4.367 -12.703 1 98 14 ALA B N 1
ATOM 1532 C CA . ALA B 1 14 ? 12.633 -5.77 -12.305 1 98 14 ALA B CA 1
ATOM 1533 C C . ALA B 1 14 ? 12.352 -6.691 -13.492 1 98 14 ALA B C 1
ATOM 1535 O O . ALA B 1 14 ? 11.695 -6.285 -14.453 1 98 14 ALA B O 1
ATOM 1536 N N . PRO B 1 15 ? 12.844 -7.883 -13.406 1 97.5 15 PRO B N 1
ATOM 1537 C CA . PRO B 1 15 ? 12.695 -8.789 -14.547 1 97.5 15 PRO B CA 1
ATOM 1538 C C . PRO B 1 15 ? 11.266 -9.289 -14.719 1 97.5 15 PRO B C 1
ATOM 1540 O O . PRO B 1 15 ? 10.93 -9.867 -15.758 1 97.5 15 PRO B O 1
ATOM 1543 N N . GLY B 1 16 ? 10.422 -9.102 -13.742 1 98.38 16 GLY B N 1
ATOM 1544 C CA . GLY B 1 16 ? 9.023 -9.5 -13.75 1 98.38 16 GLY B CA 1
ATOM 1545 C C . GLY B 1 16 ? 8.32 -9.258 -12.43 1 98.38 16 GLY B C 1
ATOM 1546 O O . GLY B 1 16 ? 8.914 -8.711 -11.5 1 98.38 16 GLY B O 1
ATOM 1547 N N . ALA B 1 17 ? 7.117 -9.578 -12.398 1 98.88 17 ALA B N 1
ATOM 1548 C CA . ALA B 1 17 ? 6.281 -9.633 -11.203 1 98.88 17 ALA B CA 1
ATOM 1549 C C . ALA B 1 17 ? 5.605 -10.992 -11.062 1 98.88 17 ALA B C 1
ATOM 1551 O O . ALA B 1 17 ? 5.379 -11.688 -12.062 1 98.88 17 ALA B O 1
ATOM 1552 N N . VAL B 1 18 ? 5.363 -11.414 -9.875 1 98.94 18 VAL B N 1
ATOM 1553 C CA . VAL B 1 18 ? 4.715 -12.703 -9.648 1 98.94 18 VAL B CA 1
ATOM 1554 C C . VAL B 1 18 ? 3.416 -12.492 -8.875 1 98.94 18 VAL B C 1
ATOM 1556 O O . VAL B 1 18 ? 3.398 -11.812 -7.848 1 98.94 18 VAL B O 1
ATOM 1559 N N . LEU B 1 19 ? 2.346 -12.953 -9.367 1 98.94 19 LEU B N 1
ATOM 1560 C CA . LEU B 1 19 ? 1.097 -13.086 -8.625 1 98.94 19 LEU B CA 1
ATOM 1561 C C . LEU B 1 19 ? 0.895 -14.531 -8.164 1 98.94 19 LEU B C 1
ATOM 1563 O O . LEU B 1 19 ? 0.726 -15.43 -8.992 1 98.94 19 LEU B O 1
ATOM 1567 N N . LEU B 1 20 ? 0.994 -14.766 -6.867 1 98.88 20 LEU B N 1
ATOM 1568 C CA . LEU B 1 20 ? 0.661 -16.047 -6.27 1 98.88 20 LEU B CA 1
ATOM 1569 C C . LEU B 1 20 ? -0.809 -16.094 -5.867 1 98.88 20 LEU B C 1
ATOM 1571 O O . LEU B 1 20 ? -1.231 -15.375 -4.961 1 98.88 20 LEU B O 1
ATOM 1575 N N . ALA B 1 21 ? -1.551 -16.922 -6.535 1 98.56 21 ALA B N 1
ATOM 1576 C CA . ALA B 1 21 ? -2.975 -17.094 -6.262 1 98.56 21 ALA B CA 1
ATOM 1577 C C . ALA B 1 21 ? -3.248 -18.453 -5.629 1 98.56 21 ALA B C 1
ATOM 1579 O O . ALA B 1 21 ? -2.438 -19.375 -5.75 1 98.56 21 ALA B O 1
ATOM 1580 N N . GLY B 1 22 ? -4.367 -18.594 -4.984 1 96.88 22 GLY B N 1
ATOM 1581 C CA . GLY B 1 22 ? -4.785 -19.812 -4.285 1 96.88 22 GLY B CA 1
ATOM 1582 C C . GLY B 1 22 ? -5.781 -19.531 -3.174 1 96.88 22 GLY B C 1
ATOM 1583 O O . GLY B 1 22 ? -5.973 -18.391 -2.768 1 96.88 22 GLY B O 1
ATOM 1584 N N . ILE B 1 23 ? -6.434 -20.594 -2.67 1 94.5 23 ILE B N 1
ATOM 1585 C CA . ILE B 1 23 ? -7.426 -20.453 -1.612 1 94.5 23 ILE B CA 1
ATOM 1586 C C . ILE B 1 23 ? -6.727 -20.188 -0.28 1 94.5 23 ILE B C 1
ATOM 1588 O O . ILE B 1 23 ? -5.516 -20.375 -0.159 1 94.5 23 ILE B O 1
ATOM 1592 N N . PRO B 1 24 ? -7.465 -19.625 0.689 1 92.56 24 PRO B N 1
ATOM 1593 C CA . PRO B 1 24 ? -6.855 -19.453 2.01 1 92.56 24 PRO B CA 1
ATOM 1594 C C . PRO B 1 24 ? -6.227 -20.734 2.539 1 92.56 24 PRO B C 1
ATOM 1596 O O . PRO B 1 24 ? -6.809 -21.812 2.395 1 92.56 24 PRO B O 1
ATOM 1599 N N . GLY B 1 25 ? -5.035 -20.609 3.076 1 92.69 25 GLY B N 1
ATOM 1600 C CA . GLY B 1 25 ? -4.348 -21.781 3.611 1 92.69 25 GLY B CA 1
ATOM 1601 C C . GLY B 1 25 ? -3.463 -22.469 2.592 1 92.69 25 GLY B C 1
ATOM 1602 O O . GLY B 1 25 ? -2.779 -23.438 2.914 1 92.69 25 GLY B O 1
ATOM 1603 N N . SER B 1 26 ? -3.43 -21.969 1.357 1 95.62 26 SER B N 1
ATOM 1604 C CA . SER B 1 26 ? -2.68 -22.609 0.287 1 95.62 26 SER B CA 1
ATOM 1605 C C . SER B 1 26 ? -1.185 -22.344 0.417 1 95.62 26 SER B C 1
ATOM 1607 O O . SER B 1 26 ? -0.375 -22.938 -0.299 1 95.62 26 SER B O 1
ATOM 1609 N N . GLY B 1 27 ? -0.771 -21.391 1.296 1 95.81 27 GLY B N 1
ATOM 1610 C CA . GLY B 1 27 ? 0.639 -21.109 1.521 1 95.81 27 GLY B CA 1
ATOM 1611 C C . GLY B 1 27 ? 1.142 -19.906 0.751 1 95.81 27 GLY B C 1
ATOM 1612 O O . GLY B 1 27 ? 2.348 -19.641 0.702 1 95.81 27 GLY B O 1
ATOM 1613 N N . LYS B 1 28 ? 0.279 -19.094 0.15 1 97.12 28 LYS B N 1
ATOM 1614 C CA . LYS B 1 28 ? 0.647 -17.984 -0.721 1 97.12 28 LYS B CA 1
ATOM 1615 C C . LYS B 1 28 ? 1.57 -17 -0.002 1 97.12 28 LYS B C 1
ATOM 1617 O O . LYS B 1 28 ? 2.648 -16.672 -0.503 1 97.12 28 LYS B O 1
ATOM 1622 N N . SER B 1 29 ? 1.134 -16.516 1.199 1 96.75 29 SER B N 1
ATOM 1623 C CA . SER B 1 29 ? 1.882 -15.477 1.893 1 96.75 29 SER B CA 1
ATOM 1624 C C . SER B 1 29 ? 3.268 -15.969 2.301 1 96.75 29 SER B C 1
ATOM 1626 O O . SER B 1 29 ? 4.258 -15.258 2.137 1 96.75 29 SER B O 1
ATOM 1628 N N . THR B 1 30 ? 3.385 -17.219 2.785 1 96.81 30 THR B N 1
ATOM 1629 C CA . THR B 1 30 ? 4.66 -17.797 3.193 1 96.81 30 THR B CA 1
ATOM 1630 C C . THR B 1 30 ? 5.586 -17.953 1.992 1 96.81 30 THR B C 1
ATOM 1632 O O . THR B 1 30 ? 6.758 -17.578 2.049 1 96.81 30 THR B O 1
ATOM 1635 N N . VAL B 1 31 ? 5.062 -18.5 0.938 1 98.5 31 VAL B N 1
ATOM 1636 C CA . VAL B 1 31 ? 5.859 -18.719 -0.262 1 98.5 31 VAL B CA 1
ATOM 1637 C C . VAL B 1 31 ? 6.246 -17.391 -0.888 1 98.5 31 VAL B C 1
ATOM 1639 O O . VAL B 1 31 ? 7.367 -17.219 -1.377 1 98.5 31 VAL B O 1
ATOM 1642 N N . ALA B 1 32 ? 5.332 -16.438 -0.877 1 98.75 32 ALA B N 1
ATOM 1643 C CA . ALA B 1 32 ? 5.609 -15.109 -1.441 1 98.75 32 ALA B CA 1
ATOM 1644 C C . ALA B 1 32 ? 6.797 -14.453 -0.742 1 98.75 32 ALA B C 1
ATOM 1646 O O . ALA B 1 32 ? 7.719 -13.961 -1.398 1 98.75 32 ALA B O 1
ATOM 1647 N N . ALA B 1 33 ? 6.77 -14.461 0.54 1 98.31 33 ALA B N 1
ATOM 1648 C CA . ALA B 1 33 ? 7.848 -13.867 1.32 1 98.31 33 ALA B CA 1
ATOM 1649 C C . ALA B 1 33 ? 9.172 -14.578 1.062 1 98.31 33 ALA B C 1
ATOM 1651 O O . ALA B 1 33 ? 10.203 -13.938 0.855 1 98.31 33 ALA B O 1
ATOM 1652 N N . ALA B 1 34 ? 9.148 -15.906 1.078 1 98.5 34 ALA B N 1
ATOM 1653 C CA . ALA B 1 34 ? 10.344 -16.703 0.848 1 98.5 34 ALA B CA 1
ATOM 1654 C C . ALA B 1 34 ? 10.891 -16.484 -0.561 1 98.5 34 ALA B C 1
ATOM 1656 O O . ALA B 1 34 ? 12.102 -16.406 -0.758 1 98.5 34 ALA B O 1
ATOM 1657 N N . LEU B 1 35 ? 9.961 -16.438 -1.551 1 98.75 35 LEU B N 1
ATOM 1658 C CA . LEU B 1 35 ? 10.359 -16.172 -2.93 1 98.75 35 LEU B CA 1
ATOM 1659 C C . LEU B 1 35 ? 11.055 -14.82 -3.057 1 98.75 35 LEU B C 1
ATOM 1661 O O . LEU B 1 35 ? 12.125 -14.719 -3.654 1 98.75 35 LEU B O 1
ATOM 1665 N N . ALA B 1 36 ? 10.438 -13.773 -2.512 1 98.62 36 ALA B N 1
ATOM 1666 C CA . ALA B 1 36 ? 11.008 -12.43 -2.549 1 98.62 36 ALA B CA 1
ATOM 1667 C C . ALA B 1 36 ? 12.406 -12.414 -1.94 1 98.62 36 ALA B C 1
ATOM 1669 O O . ALA B 1 36 ? 13.32 -11.773 -2.473 1 98.62 36 ALA B O 1
ATOM 1670 N N . ALA B 1 37 ? 12.594 -13.164 -0.912 1 98 37 ALA B N 1
ATOM 1671 C CA . ALA B 1 37 ? 13.852 -13.172 -0.164 1 98 37 ALA B CA 1
ATOM 1672 C C . ALA B 1 37 ? 14.977 -13.789 -0.989 1 98 37 ALA B C 1
ATOM 1674 O O . ALA B 1 37 ? 16.156 -13.648 -0.645 1 98 37 ALA B O 1
ATOM 1675 N N . ARG B 1 38 ? 14.648 -14.445 -2.055 1 98 38 ARG B N 1
ATOM 1676 C CA . ARG B 1 38 ? 15.664 -15.047 -2.912 1 98 38 ARG B CA 1
ATOM 1677 C C . ARG B 1 38 ? 16.328 -14 -3.797 1 98 38 ARG B C 1
ATOM 1679 O O . ARG B 1 38 ? 17.375 -14.266 -4.395 1 98 38 ARG B O 1
ATOM 1686 N N . PHE B 1 39 ? 15.766 -12.859 -3.945 1 98.31 39 PHE B N 1
ATOM 1687 C CA . PHE B 1 39 ? 16.266 -11.812 -4.836 1 98.31 39 PHE B CA 1
ATOM 1688 C C . PHE B 1 39 ? 16.953 -10.711 -4.039 1 98.31 39 PHE B C 1
ATOM 1690 O O . PHE B 1 39 ? 16.641 -10.484 -2.873 1 98.31 39 PHE B O 1
ATOM 1697 N N . ALA B 1 40 ? 17.875 -9.984 -4.625 1 97.38 40 ALA B N 1
ATOM 1698 C CA . ALA B 1 40 ? 18.594 -8.898 -3.967 1 97.38 40 ALA B CA 1
ATOM 1699 C C . ALA B 1 40 ? 17.656 -7.715 -3.701 1 97.38 40 ALA B C 1
ATOM 1701 O O . ALA B 1 40 ? 17.828 -7 -2.711 1 97.38 40 ALA B O 1
ATOM 1702 N N . ARG B 1 41 ? 16.672 -7.5 -4.594 1 98 41 ARG B N 1
ATOM 1703 C CA . ARG B 1 41 ? 15.688 -6.43 -4.48 1 98 41 ARG B CA 1
ATOM 1704 C C . ARG B 1 41 ? 14.289 -6.941 -4.801 1 98 41 ARG B C 1
ATOM 1706 O O . ARG B 1 41 ? 13.961 -7.191 -5.965 1 98 41 ARG B O 1
ATOM 1713 N N . ALA B 1 42 ? 13.547 -7.086 -3.736 1 98.81 42 ALA B N 1
ATOM 1714 C CA . ALA B 1 42 ? 12.203 -7.629 -3.951 1 98.81 42 ALA B CA 1
ATOM 1715 C C . ALA B 1 42 ? 11.242 -7.145 -2.871 1 98.81 42 ALA B C 1
ATOM 1717 O O . ALA B 1 42 ? 11.656 -6.789 -1.769 1 98.81 42 ALA B O 1
ATOM 1718 N N . ALA B 1 43 ? 10.016 -7.094 -3.229 1 98.88 43 ALA B N 1
ATOM 1719 C CA . ALA B 1 43 ? 8.938 -6.68 -2.334 1 98.88 43 ALA B CA 1
ATOM 1720 C C . ALA B 1 43 ? 7.832 -7.73 -2.293 1 98.88 43 ALA B C 1
ATOM 1722 O O . ALA B 1 43 ? 7.625 -8.461 -3.262 1 98.88 43 ALA B O 1
ATOM 1723 N N . HIS B 1 44 ? 7.199 -7.844 -1.175 1 98.94 44 HIS B N 1
ATOM 1724 C CA . HIS B 1 44 ? 6.023 -8.688 -0.984 1 98.94 44 HIS B CA 1
ATOM 1725 C C . HIS B 1 44 ? 4.781 -7.848 -0.704 1 98.94 44 HIS B C 1
ATOM 1727 O O . HIS B 1 44 ? 4.742 -7.094 0.273 1 98.94 44 HIS B O 1
ATOM 1733 N N . ILE B 1 45 ? 3.828 -7.945 -1.575 1 98.81 45 ILE B N 1
ATOM 1734 C CA . ILE B 1 45 ? 2.559 -7.242 -1.426 1 98.81 45 ILE B CA 1
ATOM 1735 C C . ILE B 1 45 ? 1.464 -8.234 -1.031 1 98.81 45 ILE B C 1
ATOM 1737 O O . ILE B 1 45 ? 0.977 -8.992 -1.868 1 98.81 45 ILE B O 1
ATOM 1741 N N . GLU B 1 46 ? 1.149 -8.25 0.253 1 98.06 46 GLU B N 1
ATOM 1742 C CA . GLU B 1 46 ? -0.046 -8.969 0.691 1 98.06 46 GLU B CA 1
ATOM 1743 C C . GLU B 1 46 ? -1.312 -8.18 0.364 1 98.06 46 GLU B C 1
ATOM 1745 O O . GLU B 1 46 ? -1.659 -7.23 1.071 1 98.06 46 GLU B O 1
ATOM 1750 N N . VAL B 1 47 ? -2.039 -8.609 -0.61 1 98.12 47 VAL B N 1
ATOM 1751 C CA . VAL B 1 47 ? -3.094 -7.801 -1.212 1 98.12 47 VAL B CA 1
ATOM 1752 C C . VAL B 1 47 ? -4.223 -7.59 -0.204 1 98.12 47 VAL B C 1
ATOM 1754 O O . VAL B 1 47 ? -4.793 -6.5 -0.125 1 98.12 47 VAL B O 1
ATOM 1757 N N . ASP B 1 48 ? -4.551 -8.555 0.619 1 94.81 48 ASP B N 1
ATOM 1758 C CA . ASP B 1 48 ? -5.602 -8.43 1.625 1 94.81 48 ASP B CA 1
ATOM 1759 C C . ASP B 1 48 ? -5.277 -7.316 2.617 1 94.81 48 ASP B C 1
ATOM 1761 O O . ASP B 1 48 ? -6.18 -6.645 3.121 1 94.81 48 ASP B O 1
ATOM 1765 N N . ASP B 1 49 ? -4.004 -7.105 2.877 1 95.44 49 ASP B N 1
ATOM 1766 C CA . ASP B 1 49 ? -3.584 -6.082 3.83 1 95.44 49 ASP B CA 1
ATOM 1767 C C . ASP B 1 49 ? -3.924 -4.684 3.318 1 95.44 49 ASP B C 1
ATOM 1769 O O . ASP B 1 49 ? -4.121 -3.758 4.109 1 95.44 49 ASP B O 1
ATOM 1773 N N . LEU B 1 50 ? -4.012 -4.523 2.035 1 97.75 50 LEU B N 1
ATOM 1774 C CA . LEU B 1 50 ? -4.301 -3.213 1.464 1 97.75 50 LEU B CA 1
ATOM 1775 C C . LEU B 1 50 ? -5.723 -2.777 1.796 1 97.75 50 LEU B C 1
ATOM 1777 O O . LEU B 1 50 ? -6.031 -1.584 1.772 1 97.75 50 LEU B O 1
ATOM 1781 N N . GLN B 1 51 ? -6.598 -3.719 2.045 1 95.88 51 GLN B N 1
ATOM 1782 C CA . GLN B 1 51 ? -7.957 -3.355 2.43 1 95.88 51 GLN B CA 1
ATOM 1783 C C . GLN B 1 51 ? -7.988 -2.74 3.826 1 95.88 51 GLN B C 1
ATOM 1785 O O . GLN B 1 51 ? -8.891 -1.962 4.148 1 95.88 51 GLN B O 1
ATOM 1790 N N . SER B 1 52 ? -6.996 -3.117 4.652 1 95.69 52 SER B N 1
ATOM 1791 C CA . SER B 1 52 ? -6.922 -2.607 6.02 1 95.69 52 SER B CA 1
ATOM 1792 C C . SER B 1 52 ? -6.598 -1.118 6.035 1 95.69 52 SER B C 1
ATOM 1794 O O . SER B 1 52 ? -6.734 -0.459 7.066 1 95.69 52 SER B O 1
ATOM 1796 N N . LEU B 1 53 ? -6.191 -0.562 4.953 1 97.94 53 LEU B N 1
ATOM 1797 C CA . LEU B 1 53 ? -5.992 0.881 4.875 1 97.94 53 LEU B CA 1
ATOM 1798 C C . LEU B 1 53 ? -7.301 1.625 5.113 1 97.94 53 LEU B C 1
ATOM 1800 O O . LEU B 1 53 ? -7.297 2.764 5.59 1 97.94 53 LEU B O 1
ATOM 1804 N N . ILE B 1 54 ? -8.391 0.97 4.676 1 98.38 54 ILE B N 1
ATOM 1805 C CA . ILE B 1 54 ? -9.703 1.597 4.828 1 98.38 54 ILE B CA 1
ATOM 1806 C C . ILE B 1 54 ? -10.125 1.562 6.293 1 98.38 54 ILE B C 1
ATOM 1808 O O . ILE B 1 54 ? -10.312 0.486 6.867 1 98.38 54 ILE B O 1
ATOM 1812 N N . VAL B 1 55 ? -10.234 2.703 6.816 1 97.69 55 VAL B N 1
ATOM 1813 C CA . VAL B 1 55 ? -10.57 2.865 8.227 1 97.69 55 VAL B CA 1
ATOM 1814 C C . VAL B 1 55 ? -12.086 2.938 8.391 1 97.69 55 VAL B C 1
ATOM 1816 O O . VAL B 1 55 ? -12.641 2.402 9.352 1 97.69 55 VAL B O 1
ATOM 1819 N N . SER B 1 56 ? -12.773 3.58 7.531 1 97.81 56 SER B N 1
ATOM 1820 C CA .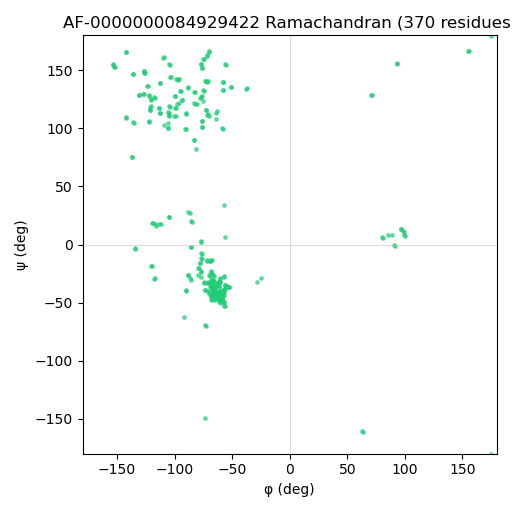 SER B 1 56 ? -14.227 3.74 7.52 1 97.81 56 SER B CA 1
ATOM 1821 C C . SER B 1 56 ? -14.805 3.428 6.145 1 97.81 56 SER B C 1
ATOM 1823 O O . SER B 1 56 ? -14.305 3.918 5.129 1 97.81 56 SER B O 1
ATOM 1825 N N . GLY B 1 57 ? -15.859 2.525 6.156 1 97.5 57 GLY B N 1
ATOM 1826 C CA . GLY B 1 57 ? -16.516 2.189 4.906 1 97.5 57 GLY B CA 1
ATOM 1827 C C . GLY B 1 57 ? -16 0.91 4.277 1 97.5 57 GLY B C 1
ATOM 1828 O O . GLY B 1 57 ? -16.297 0.613 3.121 1 97.5 57 GLY B O 1
ATOM 1829 N N . CYS B 1 58 ? -15.273 0.15 5.023 1 97.31 58 CYS B N 1
ATOM 1830 C CA . CYS B 1 58 ? -14.703 -1.1 4.527 1 97.31 58 CYS B CA 1
ATOM 1831 C C . CYS B 1 58 ? -15.773 -2.184 4.43 1 97.31 58 CYS B C 1
ATOM 1833 O O . CYS B 1 58 ? -16.594 -2.34 5.34 1 97.31 58 CYS B O 1
ATOM 1835 N N . HIS B 1 59 ? -15.789 -2.857 3.32 1 95.62 59 HIS B N 1
ATOM 1836 C CA . HIS B 1 59 ? -16.625 -4.031 3.109 1 95.62 59 HIS B CA 1
ATOM 1837 C C . HIS B 1 59 ? -15.797 -5.25 2.734 1 95.62 59 HIS B C 1
ATOM 1839 O O . HIS B 1 59 ? -15.336 -5.367 1.595 1 95.62 59 HIS B O 1
ATOM 1845 N N . TRP B 1 60 ? -15.664 -6.137 3.658 1 91.62 60 TRP B N 1
ATOM 1846 C CA . TRP B 1 60 ? -14.93 -7.375 3.391 1 91.62 60 TRP B CA 1
ATOM 1847 C C . TRP B 1 60 ? -15.781 -8.336 2.566 1 91.62 60 TRP B C 1
ATOM 1849 O O . TRP B 1 60 ? -17.016 -8.312 2.639 1 91.62 60 TRP B O 1
ATOM 1859 N N . PRO B 1 61 ? -15.039 -9.156 1.808 1 86 61 PRO B N 1
ATOM 1860 C CA . PRO B 1 61 ? -15.789 -10.125 1.007 1 86 61 PRO B CA 1
ATOM 1861 C C . PRO B 1 61 ? -16.672 -11.031 1.857 1 86 61 PRO B C 1
ATOM 1863 O O . PRO B 1 61 ? -16.297 -11.422 2.961 1 86 61 PRO B O 1
ATOM 1866 N N . THR B 1 62 ? -17.906 -11.289 1.312 1 80.06 62 THR B N 1
ATOM 1867 C CA . THR B 1 62 ? -18.859 -12.172 1.976 1 80.06 62 THR B CA 1
ATOM 1868 C C . THR B 1 62 ? -19.5 -13.125 0.973 1 80.06 62 THR B C 1
ATOM 1870 O O . THR B 1 62 ? -19.641 -12.797 -0.208 1 80.06 62 THR B O 1
ATOM 1873 N N . PRO B 1 63 ? -19.812 -14.336 1.422 1 74.19 63 PRO B N 1
ATOM 1874 C CA . PRO B 1 63 ? -20.438 -15.32 0.531 1 74.19 63 PRO B CA 1
ATOM 1875 C C . PRO B 1 63 ? -21.781 -14.852 -0.014 1 74.19 63 PRO B C 1
ATOM 1877 O O . PRO B 1 63 ? -22.188 -15.258 -1.105 1 74.19 63 PRO B O 1
ATOM 1880 N N . ASP B 1 64 ? -22.547 -14 0.724 1 76.56 64 ASP B N 1
ATOM 1881 C CA . ASP B 1 64 ? -23.875 -13.562 0.33 1 76.56 64 ASP B CA 1
ATOM 1882 C C . ASP B 1 64 ? -23.812 -12.5 -0.759 1 76.56 64 ASP B C 1
ATOM 1884 O O . ASP B 1 64 ? -24.828 -12.102 -1.314 1 76.56 64 ASP B O 1
ATOM 1888 N N . GLY B 1 65 ? -22.719 -12.172 -1.199 1 77.62 65 GLY B N 1
ATOM 1889 C CA . GLY B 1 65 ? -22.531 -11.156 -2.219 1 77.62 65 GLY B CA 1
ATOM 1890 C C . GLY B 1 65 ? -22.797 -9.75 -1.716 1 77.62 65 GLY B C 1
ATOM 1891 O O . GLY B 1 65 ? -23.781 -9.516 -0.996 1 77.62 65 GLY B O 1
ATOM 1892 N N . ASP B 1 66 ? -22.062 -8.758 -1.823 1 89.06 66 ASP B N 1
ATOM 1893 C CA . ASP B 1 66 ? -22.094 -7.328 -1.542 1 89.06 66 ASP B CA 1
ATOM 1894 C C . ASP B 1 66 ? -21.375 -6.535 -2.633 1 89.06 66 ASP B C 1
ATOM 1896 O O . ASP B 1 66 ? -20.156 -6.629 -2.773 1 89.06 66 ASP B O 1
ATOM 1900 N N . PRO B 1 67 ? -22.25 -5.809 -3.412 1 91.69 67 PRO B N 1
ATOM 1901 C CA . PRO B 1 67 ? -21.641 -5.07 -4.523 1 91.69 67 PRO B CA 1
ATOM 1902 C C . PRO B 1 67 ? -20.484 -4.172 -4.074 1 91.69 67 PRO B C 1
ATOM 1904 O O . PRO B 1 67 ? -19.5 -4.012 -4.805 1 91.69 67 PRO B O 1
ATOM 1907 N N . GLU B 1 68 ? -20.625 -3.586 -2.906 1 94.62 68 GLU B N 1
ATOM 1908 C CA . GLU B 1 68 ? -19.547 -2.738 -2.404 1 94.62 68 GLU B CA 1
ATOM 1909 C C . GLU B 1 68 ? -18.312 -3.564 -2.045 1 94.62 68 GLU B C 1
ATOM 1911 O O . GLU B 1 68 ? -17.188 -3.131 -2.271 1 94.62 68 GLU B O 1
ATOM 1916 N N . ALA B 1 69 ? -18.516 -4.73 -1.538 1 94.56 69 ALA B N 1
ATOM 1917 C CA . ALA B 1 69 ? -17.391 -5.625 -1.263 1 94.56 69 ALA B CA 1
ATOM 1918 C C . ALA B 1 69 ? -16.688 -6.02 -2.553 1 94.56 69 ALA B C 1
ATOM 1920 O O . ALA B 1 69 ? -15.453 -6.047 -2.604 1 94.56 69 ALA B O 1
ATOM 1921 N N . ASP B 1 70 ? -17.469 -6.305 -3.572 1 93.75 70 ASP B N 1
ATOM 1922 C CA . ASP B 1 70 ? -16.891 -6.656 -4.863 1 93.75 70 ASP B CA 1
ATOM 1923 C C . ASP B 1 70 ? -16.078 -5.5 -5.43 1 93.75 70 ASP B C 1
ATOM 1925 O O . ASP B 1 70 ? -14.969 -5.707 -5.938 1 93.75 70 ASP B O 1
ATOM 1929 N N . ARG B 1 71 ? -16.641 -4.324 -5.32 1 96 71 ARG B N 1
ATOM 1930 C CA . ARG B 1 71 ? -15.938 -3.129 -5.777 1 96 71 ARG B CA 1
ATOM 1931 C C . ARG B 1 71 ? -14.625 -2.947 -5.031 1 96 71 ARG B C 1
ATOM 1933 O O . ARG B 1 71 ? -13.594 -2.637 -5.641 1 96 71 ARG B O 1
ATOM 1940 N N . GLN B 1 72 ? -14.656 -3.213 -3.756 1 97.06 72 GLN B N 1
ATOM 1941 C CA . GLN B 1 72 ? -13.461 -3.01 -2.939 1 97.06 72 GLN B CA 1
ATOM 1942 C C . GLN B 1 72 ? -12.445 -4.129 -3.154 1 97.06 72 GLN B C 1
ATOM 1944 O O . GLN B 1 72 ? -11.242 -3.932 -2.969 1 97.06 72 GLN B O 1
ATOM 1949 N N . ILE B 1 73 ? -12.867 -5.32 -3.617 1 96.31 73 ILE B N 1
ATOM 1950 C CA . ILE B 1 73 ? -11.945 -6.367 -4.043 1 96.31 73 ILE B CA 1
ATOM 1951 C C . ILE B 1 73 ? -11.125 -5.879 -5.238 1 96.31 73 ILE B C 1
ATOM 1953 O O . ILE B 1 73 ? -9.906 -6.043 -5.273 1 96.31 73 ILE B O 1
ATOM 1957 N N . LEU B 1 74 ? -11.781 -5.219 -6.145 1 97.38 74 LEU B N 1
ATOM 1958 C CA . LEU B 1 74 ? -11.078 -4.707 -7.312 1 97.38 74 LEU B CA 1
ATOM 1959 C C . LEU B 1 74 ? -10.234 -3.488 -6.953 1 97.38 74 LEU B C 1
ATOM 1961 O O . LEU B 1 74 ? -9.156 -3.279 -7.52 1 97.38 74 LEU B O 1
ATOM 1965 N N . LEU B 1 75 ? -10.719 -2.697 -5.988 1 98.44 75 LEU B N 1
ATOM 1966 C CA . LEU B 1 75 ? -9.93 -1.565 -5.52 1 98.44 75 LEU B CA 1
ATOM 1967 C C . LEU B 1 75 ? -8.609 -2.037 -4.914 1 98.44 75 LEU B C 1
ATOM 1969 O O . LEU B 1 75 ? -7.551 -1.48 -5.211 1 98.44 75 LEU B O 1
ATOM 1973 N N . ARG B 1 76 ? -8.672 -3.027 -4.07 1 97.81 76 ARG B N 1
ATOM 1974 C CA . ARG B 1 76 ? -7.434 -3.516 -3.48 1 97.81 76 ARG B CA 1
ATOM 1975 C C . ARG B 1 76 ? -6.531 -4.141 -4.539 1 97.81 76 ARG B C 1
ATOM 1977 O O . ARG B 1 76 ? -5.309 -4.027 -4.465 1 97.81 76 ARG B O 1
ATOM 1984 N N . ALA B 1 77 ? -7.145 -4.824 -5.551 1 98.44 77 ALA B N 1
ATOM 1985 C CA . ALA B 1 77 ? -6.355 -5.352 -6.656 1 98.44 77 ALA B CA 1
ATOM 1986 C C . ALA B 1 77 ? -5.684 -4.227 -7.438 1 98.44 77 ALA B C 1
ATOM 1988 O O . ALA B 1 77 ? -4.504 -4.324 -7.789 1 98.44 77 ALA B O 1
ATOM 1989 N N . ARG B 1 78 ? -6.41 -3.166 -7.738 1 98.75 78 ARG B N 1
ATOM 1990 C CA . ARG B 1 78 ? -5.832 -2.006 -8.406 1 98.75 78 ARG B CA 1
ATOM 1991 C C . ARG B 1 78 ? -4.664 -1.441 -7.605 1 98.75 78 ARG B C 1
ATOM 1993 O O . ARG B 1 78 ? -3.596 -1.172 -8.164 1 98.75 78 ARG B O 1
ATOM 2000 N N . ASN B 1 79 ? -4.953 -1.258 -6.344 1 98.88 79 ASN B N 1
ATOM 2001 C CA . ASN B 1 79 ? -3.91 -0.722 -5.477 1 98.88 79 ASN B CA 1
ATOM 2002 C C . ASN B 1 79 ? -2.662 -1.599 -5.492 1 98.88 79 ASN B C 1
ATOM 2004 O O . ASN B 1 79 ? -1.541 -1.089 -5.523 1 98.88 79 ASN B O 1
ATOM 2008 N N . ALA B 1 80 ? -2.842 -2.904 -5.492 1 98.88 80 ALA B N 1
ATOM 2009 C CA . ALA B 1 80 ? -1.727 -3.844 -5.562 1 98.88 80 ALA B CA 1
ATOM 2010 C C . ALA B 1 80 ? -0.962 -3.689 -6.875 1 98.88 80 ALA B C 1
ATOM 2012 O O . ALA B 1 80 ? 0.271 -3.697 -6.887 1 98.88 80 ALA B O 1
ATOM 2013 N N . CYS B 1 81 ? -1.673 -3.514 -7.938 1 98.94 81 CYS B N 1
ATOM 2014 C CA . CYS B 1 81 ? -1.047 -3.359 -9.242 1 98.94 81 CYS B CA 1
ATOM 2015 C C . CYS B 1 81 ? -0.246 -2.064 -9.32 1 98.94 81 CYS B C 1
ATOM 2017 O O . CYS B 1 81 ? 0.855 -2.041 -9.867 1 98.94 81 CYS B O 1
ATOM 2019 N N . LEU B 1 82 ? -0.797 -0.983 -8.789 1 98.88 82 LEU B N 1
ATOM 2020 C CA . LEU B 1 82 ? -0.094 0.295 -8.758 1 98.88 82 LEU B CA 1
ATOM 2021 C C . LEU B 1 82 ? 1.225 0.175 -8.008 1 98.88 82 LEU B C 1
ATOM 2023 O O . LEU B 1 82 ? 2.264 0.638 -8.484 1 98.88 82 LEU B O 1
ATOM 2027 N N . LEU B 1 83 ? 1.149 -0.478 -6.871 1 98.88 83 LEU B N 1
ATOM 20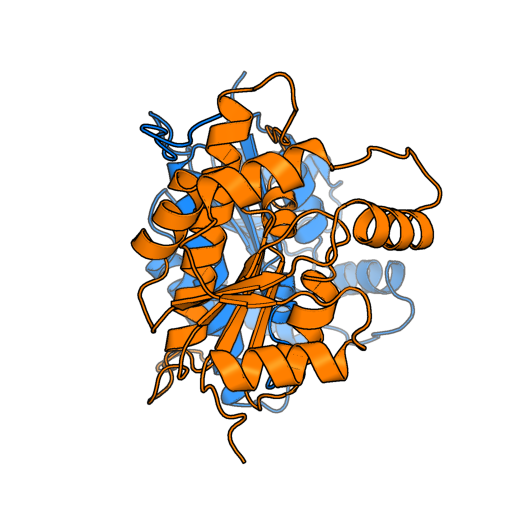28 C CA . LEU B 1 83 ? 2.355 -0.677 -6.074 1 98.88 83 LEU B CA 1
ATOM 2029 C C . LEU B 1 83 ? 3.346 -1.578 -6.805 1 98.88 83 LEU B C 1
ATOM 2031 O O . LEU B 1 83 ? 4.547 -1.298 -6.824 1 98.88 83 LEU B O 1
ATOM 2035 N N . ALA B 1 84 ? 2.836 -2.66 -7.395 1 98.94 84 ALA B N 1
ATOM 2036 C CA . ALA B 1 84 ? 3.693 -3.604 -8.109 1 98.94 84 ALA B CA 1
ATOM 2037 C C . ALA B 1 84 ? 4.453 -2.91 -9.234 1 98.94 84 ALA B C 1
ATOM 2039 O O . ALA B 1 84 ? 5.668 -3.076 -9.367 1 98.94 84 ALA B O 1
ATOM 2040 N N . ASP B 1 85 ? 3.727 -2.109 -9.992 1 98.94 85 ASP B N 1
ATOM 2041 C CA . ASP B 1 85 ? 4.352 -1.409 -11.109 1 98.94 85 ASP B CA 1
ATOM 2042 C C . ASP B 1 85 ? 5.383 -0.396 -10.617 1 98.94 85 ASP B C 1
ATOM 2044 O O . ASP B 1 85 ? 6.473 -0.289 -11.188 1 98.94 85 ASP B O 1
ATOM 2048 N N . SER B 1 86 ? 5.023 0.35 -9.602 1 98.94 86 SER B N 1
ATOM 2049 C CA . SER B 1 86 ? 5.938 1.329 -9.023 1 98.94 86 SER B CA 1
ATOM 2050 C C . SER B 1 86 ? 7.219 0.664 -8.531 1 98.94 86 SER B C 1
ATOM 2052 O O . SER B 1 86 ? 8.32 1.126 -8.836 1 98.94 86 SER B O 1
ATOM 2054 N N . LEU B 1 87 ? 7.078 -0.437 -7.805 1 98.88 87 LEU B N 1
ATOM 2055 C CA . LEU B 1 87 ? 8.219 -1.163 -7.262 1 98.88 87 LEU B CA 1
ATOM 2056 C C . LEU B 1 87 ? 9.062 -1.766 -8.383 1 98.88 87 LEU B C 1
ATOM 2058 O O . LEU B 1 87 ? 10.289 -1.69 -8.352 1 98.88 87 LEU B O 1
ATOM 2062 N N . ALA B 1 88 ? 8.375 -2.293 -9.391 1 98.88 88 ALA B N 1
ATOM 2063 C CA . ALA B 1 88 ? 9.086 -2.922 -10.5 1 98.88 88 ALA B CA 1
ATOM 2064 C C . ALA B 1 88 ? 9.961 -1.911 -11.234 1 98.88 88 ALA B C 1
ATOM 2066 O O . ALA B 1 88 ? 11.117 -2.195 -11.555 1 98.88 88 ALA B O 1
ATOM 2067 N N . THR B 1 89 ? 9.375 -0.722 -11.516 1 98.81 89 THR B N 1
ATOM 2068 C CA . THR B 1 89 ? 10.133 0.29 -12.242 1 98.81 89 THR B CA 1
ATOM 2069 C C . THR B 1 89 ? 11.281 0.829 -11.383 1 98.81 89 THR B C 1
ATOM 2071 O O . THR B 1 89 ? 12.281 1.313 -11.914 1 98.81 89 THR B O 1
ATOM 2074 N N . ALA B 1 90 ? 11.148 0.712 -10.07 1 98.69 90 ALA B N 1
ATOM 2075 C CA . ALA B 1 90 ? 12.203 1.136 -9.156 1 98.69 90 ALA B CA 1
ATOM 2076 C C . ALA B 1 90 ? 13.234 0.03 -8.961 1 98.69 90 ALA B C 1
ATOM 2078 O O . ALA B 1 90 ? 14.18 0.184 -8.18 1 98.69 90 ALA B O 1
ATOM 2079 N N . GLY B 1 91 ? 13.031 -1.157 -9.586 1 98.31 91 GLY B N 1
ATOM 2080 C CA . GLY B 1 91 ? 14.047 -2.201 -9.602 1 98.31 91 GLY B CA 1
ATOM 2081 C C . GLY B 1 91 ? 13.797 -3.289 -8.57 1 98.31 91 GLY B C 1
ATOM 2082 O O . GLY B 1 91 ? 14.672 -4.113 -8.312 1 98.31 91 GLY B O 1
ATOM 2083 N N . PHE B 1 92 ? 12.656 -3.268 -7.902 1 98.62 92 PHE B N 1
ATOM 2084 C CA . PHE B 1 92 ? 12.281 -4.301 -6.941 1 98.62 92 PHE B CA 1
ATOM 2085 C C . PHE B 1 92 ? 11.32 -5.305 -7.57 1 98.62 92 PHE B C 1
ATOM 2087 O O . PHE B 1 92 ? 10.32 -4.918 -8.172 1 98.62 92 PHE B O 1
ATOM 2094 N N . LEU B 1 93 ? 11.578 -6.605 -7.504 1 98.81 93 LEU B N 1
ATOM 2095 C CA . LEU B 1 93 ? 10.656 -7.625 -7.984 1 98.81 93 LEU B CA 1
ATOM 2096 C C . LEU B 1 93 ? 9.445 -7.738 -7.062 1 98.81 93 LEU B C 1
ATOM 2098 O O . LEU B 1 93 ? 9.578 -8.156 -5.91 1 98.81 93 LEU B O 1
ATOM 2102 N N . PRO B 1 94 ? 8.305 -7.359 -7.523 1 98.94 94 PRO B N 1
ATOM 2103 C CA . PRO B 1 94 ? 7.125 -7.496 -6.66 1 98.94 94 PRO B CA 1
ATOM 2104 C C . PRO B 1 94 ? 6.527 -8.906 -6.699 1 98.94 94 PRO B C 1
ATOM 2106 O O . PRO B 1 94 ? 6.359 -9.477 -7.777 1 98.94 94 PRO B O 1
ATOM 2109 N N . VAL B 1 95 ? 6.277 -9.445 -5.562 1 98.94 95 VAL B N 1
ATOM 2110 C CA . VAL B 1 95 ? 5.516 -10.68 -5.391 1 98.94 95 VAL B CA 1
ATOM 2111 C C . VAL B 1 95 ? 4.195 -10.375 -4.691 1 98.94 95 VAL B C 1
ATOM 2113 O O . VAL B 1 95 ? 4.184 -9.953 -3.531 1 98.94 95 VAL B O 1
ATOM 2116 N N . LEU B 1 96 ? 3.113 -10.547 -5.422 1 98.94 96 LEU B N 1
ATOM 2117 C CA . LEU B 1 96 ? 1.773 -10.344 -4.879 1 98.94 96 LEU B CA 1
ATOM 2118 C C . LEU B 1 96 ? 1.16 -11.672 -4.434 1 98.94 96 LEU B C 1
ATOM 2120 O O . LEU B 1 96 ? 1.348 -12.695 -5.094 1 98.94 96 LEU B O 1
ATOM 2124 N N . ASP B 1 97 ? 0.458 -11.695 -3.383 1 98.69 97 ASP B N 1
ATOM 2125 C CA . ASP B 1 97 ? -0.343 -12.867 -3.031 1 98.69 97 ASP B CA 1
ATOM 2126 C C . ASP B 1 97 ? -1.798 -12.477 -2.777 1 98.69 97 ASP B C 1
ATOM 2128 O O . ASP B 1 97 ? -2.074 -11.508 -2.07 1 98.69 97 ASP B O 1
ATOM 2132 N N . ASP B 1 98 ? -2.705 -13.141 -3.373 1 98.12 98 ASP B N 1
ATOM 2133 C CA . ASP B 1 98 ? -4.133 -12.844 -3.291 1 98.12 98 ASP B CA 1
ATOM 2134 C C . ASP B 1 98 ? -4.969 -14.102 -3.523 1 98.12 98 ASP B C 1
ATOM 2136 O O . ASP B 1 98 ? -4.488 -15.07 -4.117 1 98.12 98 ASP B O 1
ATOM 2140 N N . VAL B 1 99 ? -6.215 -14.109 -2.979 1 96.06 99 VAL B N 1
ATOM 2141 C CA . VAL B 1 99 ? -7.203 -15.141 -3.279 1 96.06 99 VAL B CA 1
ATOM 2142 C C . VAL B 1 99 ? -7.93 -14.797 -4.578 1 96.06 99 VAL B C 1
ATOM 2144 O O . VAL B 1 99 ? -8.93 -14.078 -4.562 1 96.06 99 VAL B O 1
ATOM 2147 N N . VAL B 1 100 ? -7.43 -15.234 -5.684 1 96.56 100 VAL B N 1
ATOM 2148 C CA . VAL B 1 100 ? -7.996 -15.031 -7.012 1 96.56 100 VAL B CA 1
ATOM 2149 C C . VAL B 1 100 ? -8.641 -16.328 -7.5 1 96.56 100 VAL B C 1
ATOM 2151 O O . VAL B 1 100 ? -7.949 -17.281 -7.832 1 96.56 100 VAL B O 1
ATOM 2154 N N . VAL B 1 101 ? -9.922 -16.281 -7.586 1 93.06 101 VAL B N 1
ATOM 2155 C CA . VAL B 1 101 ? -10.617 -17.516 -7.941 1 93.06 101 VAL B CA 1
ATOM 2156 C C . VAL B 1 101 ? -11.414 -17.312 -9.234 1 93.06 101 VAL B C 1
ATOM 2158 O O . VAL B 1 101 ? -11.789 -18.281 -9.898 1 93.06 101 VAL B O 1
A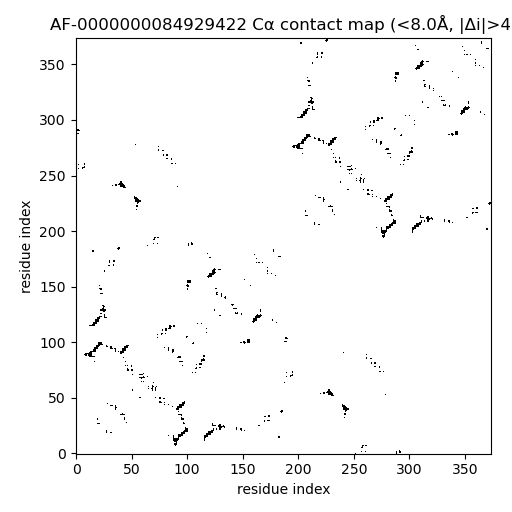TOM 2161 N N . ARG B 1 102 ? -11.672 -16.062 -9.586 1 93.69 102 ARG B N 1
ATOM 2162 C CA . ARG B 1 102 ? -12.469 -15.758 -10.766 1 93.69 102 ARG B CA 1
ATOM 2163 C C . ARG B 1 102 ? -11.578 -15.305 -11.922 1 93.69 102 ARG B C 1
ATOM 2165 O O . ARG B 1 102 ? -10.625 -14.547 -11.719 1 93.69 102 ARG B O 1
ATOM 2172 N N . ARG B 1 103 ? -11.969 -15.688 -13.109 1 96.5 103 ARG B N 1
ATOM 2173 C CA . ARG B 1 103 ? -11.242 -15.281 -14.305 1 96.5 103 ARG B CA 1
ATOM 2174 C C . ARG B 1 103 ? -11.242 -13.766 -14.461 1 96.5 103 ARG B C 1
ATOM 2176 O O . ARG B 1 103 ? -10.219 -13.172 -14.805 1 96.5 103 ARG B O 1
ATOM 2183 N N . SER B 1 104 ? -12.359 -13.164 -14.203 1 96.19 104 SER B N 1
ATOM 2184 C CA . SER B 1 104 ? -12.477 -11.719 -14.336 1 96.19 104 SER B CA 1
ATOM 2185 C C . SER B 1 104 ? -11.539 -10.992 -13.375 1 96.19 104 SER B C 1
ATOM 2187 O O . SER B 1 104 ? -11.031 -9.914 -13.695 1 96.19 104 SER B O 1
ATOM 2189 N N . HIS B 1 105 ? -11.352 -11.562 -12.219 1 96.88 105 HIS B N 1
ATOM 2190 C CA . HIS B 1 105 ? -10.414 -11.008 -11.25 1 96.88 105 HIS B CA 1
ATOM 2191 C C . HIS B 1 105 ? -8.977 -11.109 -11.758 1 96.88 105 HIS B C 1
ATOM 2193 O O . HIS B 1 105 ? -8.227 -10.133 -11.695 1 96.88 105 HIS B O 1
ATOM 2199 N N . LEU B 1 106 ? -8.602 -12.266 -12.312 1 98.19 106 LEU B N 1
ATOM 2200 C CA . LEU B 1 106 ? -7.277 -12.461 -12.883 1 98.19 106 LEU B CA 1
ATOM 2201 C C . LEU B 1 106 ? -7.051 -11.516 -14.062 1 98.19 106 LEU B C 1
ATOM 2203 O O . LEU B 1 106 ? -5.98 -10.922 -14.195 1 98.19 106 LEU B O 1
ATOM 2207 N N . ASP B 1 107 ? -8.078 -11.367 -14.891 1 97.5 107 ASP B N 1
ATOM 2208 C CA . ASP B 1 107 ? -7.996 -10.469 -16.031 1 97.5 107 ASP B CA 1
ATOM 2209 C C . ASP B 1 107 ? -7.762 -9.031 -15.586 1 97.5 107 ASP B C 1
ATOM 2211 O O . ASP B 1 107 ? -7.051 -8.273 -16.25 1 97.5 107 ASP B O 1
ATOM 2215 N N . PHE B 1 108 ? -8.352 -8.664 -14.508 1 98 108 PHE B N 1
ATOM 2216 C CA . PHE B 1 108 ? -8.148 -7.332 -13.953 1 98 108 PHE B CA 1
ATOM 2217 C C . PHE B 1 108 ? -6.684 -7.102 -13.609 1 98 108 PHE B C 1
ATOM 2219 O O . PHE B 1 108 ? -6.117 -6.066 -13.961 1 98 108 PHE B O 1
ATOM 2226 N N . TYR B 1 109 ? -6.02 -8.094 -12.938 1 98.5 109 TYR B N 1
ATOM 2227 C CA . TYR B 1 109 ? -4.598 -7.996 -12.633 1 98.5 109 TYR B CA 1
ATOM 2228 C C . TYR B 1 109 ? -3.777 -7.844 -13.914 1 98.5 109 TYR B C 1
ATOM 2230 O O . TYR B 1 109 ? -2.889 -6.992 -13.992 1 98.5 109 TYR B O 1
ATOM 2238 N N . ARG B 1 110 ? -4.066 -8.656 -14.898 1 98.38 110 ARG B N 1
ATOM 2239 C CA . ARG B 1 110 ? -3.324 -8.633 -16.156 1 98.38 110 ARG B CA 1
ATOM 2240 C C . ARG B 1 110 ? -3.471 -7.285 -16.844 1 98.38 110 ARG B C 1
ATOM 2242 O O . ARG B 1 110 ? -2.537 -6.812 -17.5 1 98.38 110 ARG B O 1
ATOM 2249 N N . ALA B 1 111 ? -4.613 -6.664 -16.672 1 97.88 111 ALA B N 1
ATOM 2250 C CA . ALA B 1 111 ? -4.906 -5.398 -17.344 1 97.88 111 ALA B CA 1
ATOM 2251 C C . ALA B 1 111 ? -4.242 -4.23 -16.625 1 97.88 111 ALA B C 1
ATOM 2253 O O . ALA B 1 111 ? -4.047 -3.16 -17.203 1 97.88 111 ALA B O 1
ATOM 2254 N N . HIS B 1 112 ? -3.873 -4.406 -15.352 1 98.12 112 HIS B N 1
ATOM 2255 C CA . HIS B 1 112 ? -3.475 -3.244 -14.562 1 98.12 112 HIS B CA 1
ATOM 2256 C C . HIS B 1 112 ? -2.02 -3.354 -14.117 1 98.12 112 HIS B C 1
ATOM 2258 O O . HIS B 1 112 ? -1.369 -2.338 -13.859 1 98.12 112 HIS B O 1
ATOM 2264 N N . ALA B 1 113 ? -1.469 -4.57 -13.938 1 98.62 113 ALA B N 1
ATOM 2265 C CA . ALA B 1 113 ? -0.046 -4.762 -13.664 1 98.62 113 ALA B CA 1
ATOM 2266 C C . ALA B 1 113 ? 0.737 -4.945 -14.961 1 98.62 113 ALA B C 1
ATOM 2268 O O . ALA B 1 113 ? 0.827 -6.059 -15.484 1 98.62 113 ALA B O 1
ATOM 2269 N N . ARG B 1 114 ? 1.378 -3.844 -15.422 1 98.38 114 ARG B N 1
ATOM 2270 C CA . ARG B 1 114 ? 1.814 -3.908 -16.812 1 98.38 114 ARG B CA 1
ATOM 2271 C C . ARG B 1 114 ? 3.248 -3.412 -16.969 1 98.38 114 ARG B C 1
ATOM 2273 O O . ARG B 1 114 ? 3.814 -3.447 -18.062 1 98.38 114 ARG B O 1
ATOM 2280 N N . ALA B 1 115 ? 3.859 -2.939 -15.914 1 98.56 115 ALA B N 1
ATOM 2281 C CA . ALA B 1 115 ? 5.184 -2.332 -16.031 1 98.56 115 ALA B CA 1
ATOM 2282 C C . ALA B 1 115 ? 6.227 -3.369 -16.438 1 98.56 115 ALA B C 1
ATOM 2284 O O . ALA B 1 115 ? 7.223 -3.035 -17.078 1 98.56 115 ALA B O 1
ATOM 2285 N N . VAL B 1 116 ? 6.035 -4.605 -16.031 1 98.62 116 VAL B N 1
ATOM 2286 C CA . VAL B 1 116 ? 6.895 -5.742 -16.344 1 98.62 116 VAL B CA 1
ATOM 2287 C C . VAL B 1 116 ? 6.043 -6.988 -16.578 1 98.62 116 VAL B C 1
ATOM 2289 O O . VAL B 1 116 ? 4.848 -6.992 -16.281 1 98.62 116 VAL B O 1
ATOM 2292 N N . PRO B 1 117 ? 6.605 -8.039 -17.141 1 98.56 117 PRO B N 1
ATOM 2293 C CA . PRO B 1 117 ? 5.824 -9.266 -17.312 1 98.56 117 PRO B CA 1
ATOM 2294 C C . PRO B 1 117 ? 5.277 -9.812 -16 1 98.56 117 PRO B C 1
ATOM 2296 O O . PRO B 1 117 ? 6.012 -9.922 -15.023 1 98.56 117 PRO B O 1
ATOM 2299 N N . LEU B 1 118 ? 4.02 -10.148 -16.031 1 98.88 118 LEU B N 1
ATOM 2300 C CA . LEU B 1 118 ? 3.355 -10.695 -14.852 1 98.88 118 LEU B CA 1
ATOM 2301 C C . LEU B 1 118 ? 3.266 -12.219 -14.938 1 98.88 118 LEU B C 1
ATOM 2303 O O . LEU B 1 118 ? 2.631 -12.75 -15.852 1 98.88 118 LEU B O 1
ATOM 2307 N N . HIS B 1 119 ? 3.873 -12.914 -14.047 1 98.88 119 HIS B N 1
ATOM 2308 C CA . HIS B 1 119 ? 3.766 -14.367 -13.922 1 98.88 119 HIS B CA 1
ATOM 2309 C C . HIS B 1 119 ? 2.674 -14.75 -12.93 1 98.88 119 HIS B C 1
ATOM 2311 O O . HIS B 1 119 ? 2.695 -14.32 -11.773 1 98.88 119 HIS B O 1
ATOM 2317 N N . VAL B 1 120 ? 1.748 -15.562 -13.406 1 98.88 120 VAL B N 1
ATOM 2318 C CA . VAL B 1 120 ? 0.654 -16.016 -12.562 1 98.88 120 VAL B CA 1
ATOM 2319 C C . VAL B 1 120 ? 0.901 -17.469 -12.148 1 98.88 120 VAL B C 1
ATOM 2321 O O . VAL B 1 120 ? 1.014 -18.359 -13 1 98.88 120 VAL B O 1
ATOM 2324 N N . VAL B 1 121 ? 1.02 -17.703 -10.852 1 98.94 121 VAL B N 1
ATOM 2325 C CA . VAL B 1 121 ? 1.212 -19.031 -10.297 1 98.94 121 VAL B CA 1
ATOM 2326 C C . VAL B 1 121 ? 0.097 -19.344 -9.297 1 98.94 121 VAL B C 1
ATOM 2328 O O . VAL B 1 121 ? -0.188 -18.531 -8.406 1 98.94 121 VAL B O 1
ATOM 2331 N N . ILE B 1 122 ? -0.545 -20.438 -9.445 1 98.81 122 ILE B N 1
ATOM 2332 C CA . ILE B 1 122 ? -1.616 -20.875 -8.555 1 98.81 122 ILE B CA 1
ATOM 2333 C C . ILE B 1 122 ? -1.11 -21.984 -7.645 1 98.81 122 ILE B C 1
ATOM 2335 O O . ILE B 1 122 ? -0.724 -23.062 -8.117 1 98.81 122 ILE B O 1
ATOM 2339 N N . LEU B 1 123 ? -1.022 -21.734 -6.375 1 98.5 123 LEU B N 1
ATOM 2340 C CA . LEU B 1 123 ? -0.718 -22.766 -5.391 1 98.5 123 LEU B CA 1
ATOM 2341 C C . LEU B 1 123 ? -1.977 -23.547 -5.004 1 98.5 123 LEU B C 1
ATOM 2343 O O . LEU B 1 123 ? -2.939 -22.953 -4.504 1 98.5 123 LEU B O 1
ATOM 2347 N N . ALA B 1 124 ? -1.965 -24.828 -5.207 1 97.5 124 ALA B N 1
ATOM 2348 C CA . ALA B 1 124 ? -3.184 -25.625 -5.09 1 97.5 124 ALA B CA 1
ATOM 2349 C C . ALA B 1 124 ? -2.916 -26.922 -4.34 1 97.5 124 ALA B C 1
ATOM 2351 O O . ALA B 1 124 ? -3.02 -28.016 -4.914 1 97.5 124 ALA B O 1
ATOM 2352 N N . PRO B 1 125 ? -2.771 -26.859 -3.043 1 96.31 125 PRO B N 1
ATOM 2353 C CA . PRO B 1 125 ? -2.551 -28.078 -2.254 1 96.31 125 PRO B CA 1
ATOM 2354 C C . PRO B 1 125 ? -3.83 -28.891 -2.043 1 96.31 125 PRO B C 1
ATOM 2356 O O . PRO B 1 125 ? -3.779 -30.016 -1.535 1 96.31 125 PRO B O 1
ATOM 2359 N N . GLY B 1 126 ? -4.949 -28.328 -2.463 1 93.38 126 GLY B N 1
ATOM 2360 C CA . GLY B 1 126 ? -6.25 -28.922 -2.186 1 93.38 126 GLY B CA 1
ATOM 2361 C C . GLY B 1 126 ? -6.891 -28.375 -0.922 1 93.38 126 GLY B C 1
ATOM 2362 O O . GLY B 1 126 ? -6.199 -27.859 -0.042 1 93.38 126 GLY B O 1
ATOM 2363 N N . PRO B 1 127 ? -8.25 -28.484 -0.904 1 91.81 127 PRO B N 1
ATOM 2364 C CA . PRO B 1 127 ? -8.969 -27.844 0.202 1 91.81 127 PRO B CA 1
ATOM 2365 C C . PRO B 1 127 ? -8.68 -28.5 1.55 1 91.81 127 PRO B C 1
ATOM 2367 O O . PRO B 1 127 ? -8.625 -27.812 2.576 1 91.81 127 PRO B O 1
ATOM 2370 N N . ASP B 1 128 ? -8.445 -29.781 1.571 1 89.75 128 ASP B N 1
ATOM 2371 C CA . ASP B 1 128 ? -8.203 -30.469 2.832 1 89.75 128 ASP B CA 1
ATOM 2372 C C . ASP B 1 128 ? -6.871 -30.047 3.443 1 89.75 128 ASP B C 1
ATOM 2374 O O . ASP B 1 128 ? -6.801 -29.719 4.629 1 89.75 128 ASP B O 1
ATOM 2378 N N . ARG B 1 129 ? -5.887 -30.062 2.584 1 89.81 129 ARG B N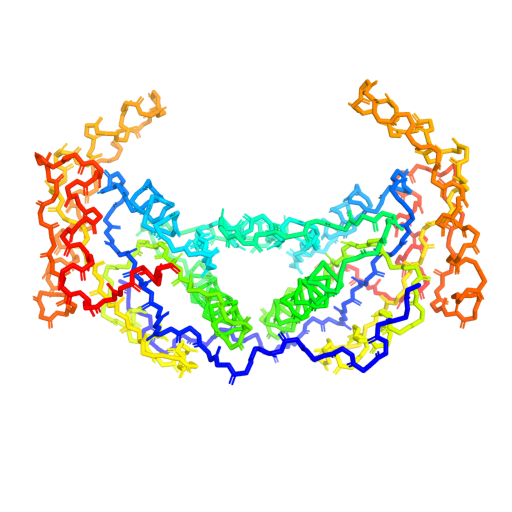 1
ATOM 2379 C CA . ARG B 1 129 ? -4.57 -29.641 3.053 1 89.81 129 ARG B CA 1
ATOM 2380 C C . ARG B 1 129 ? -4.57 -28.172 3.465 1 89.81 129 ARG B C 1
ATOM 2382 O O . ARG B 1 129 ? -3.965 -27.812 4.473 1 89.81 129 ARG B O 1
ATOM 2389 N N . ALA B 1 130 ? -5.164 -27.312 2.707 1 90 130 ALA B N 1
ATOM 2390 C CA . ALA B 1 130 ? -5.27 -25.891 3.02 1 90 130 ALA B CA 1
ATOM 2391 C C . ALA B 1 130 ? -5.98 -25.672 4.352 1 90 130 ALA B C 1
ATOM 2393 O O . ALA B 1 130 ? -5.578 -24.812 5.145 1 90 130 ALA B O 1
ATOM 2394 N N . TRP B 1 131 ? -6.969 -26.391 4.551 1 85.5 131 TRP B N 1
ATOM 2395 C CA . TRP B 1 131 ? -7.742 -26.312 5.785 1 85.5 131 TRP B CA 1
ATOM 2396 C C . TRP B 1 131 ? -6.891 -26.703 6.988 1 85.5 131 TRP B C 1
ATOM 2398 O O . TRP B 1 131 ? -6.914 -26.031 8.016 1 85.5 131 TRP B O 1
ATOM 2408 N N . GLU B 1 132 ? -6.156 -27.781 6.836 1 83.94 132 GLU B N 1
ATOM 2409 C CA . GLU B 1 132 ? -5.27 -28.234 7.902 1 83.94 132 GLU B CA 1
ATOM 2410 C C . GLU B 1 132 ? -4.277 -27.141 8.289 1 83.94 132 GLU B C 1
ATOM 2412 O O . GLU B 1 132 ? -4.043 -26.906 9.477 1 83.94 132 GLU B O 1
ATOM 2417 N N . ARG B 1 133 ? -3.756 -26.516 7.367 1 80.94 133 ARG B N 1
ATOM 2418 C CA . ARG B 1 133 ? -2.773 -25.453 7.59 1 80.94 133 ARG B CA 1
ATOM 2419 C C . ARG B 1 133 ? -3.414 -24.234 8.25 1 80.94 133 ARG B C 1
ATOM 2421 O O . ARG B 1 133 ? -2.814 -23.609 9.125 1 80.94 133 ARG B O 1
ATOM 2428 N N . ASN B 1 134 ? -4.562 -23.828 7.777 1 75.69 134 ASN B N 1
ATOM 2429 C CA . ASN B 1 134 ? -5.285 -22.688 8.336 1 75.69 134 ASN B CA 1
ATOM 2430 C C . ASN B 1 134 ? -5.633 -22.922 9.805 1 75.69 134 ASN B C 1
ATOM 2432 O O . ASN B 1 134 ? -5.57 -22 10.617 1 75.69 134 ASN B O 1
ATOM 2436 N N . ASN B 1 135 ? -6.016 -24.125 10.031 1 68.81 135 ASN B N 1
ATOM 2437 C CA . ASN B 1 135 ? -6.406 -24.469 11.391 1 68.81 135 ASN B CA 1
ATOM 2438 C C . ASN B 1 135 ? -5.211 -24.453 12.344 1 68.81 135 ASN B C 1
ATOM 2440 O O . ASN B 1 135 ? -5.367 -24.234 13.539 1 68.81 135 ASN B O 1
ATOM 2444 N N . ALA B 1 136 ? -4.133 -24.766 11.75 1 62.69 136 ALA B N 1
ATOM 2445 C CA . ALA B 1 136 ? -2.93 -24.75 12.578 1 62.69 136 ALA B CA 1
ATOM 2446 C C . ALA B 1 136 ? -2.533 -23.312 12.938 1 62.69 136 ALA B C 1
ATOM 2448 O O . ALA B 1 136 ? -1.87 -23.094 13.945 1 62.69 136 ALA B O 1
ATOM 2449 N N . ARG B 1 137 ? -2.773 -22.391 12.117 1 57.69 137 ARG B N 1
ATOM 2450 C CA . ARG B 1 137 ? -2.406 -21.016 12.391 1 57.69 137 ARG B CA 1
ATOM 2451 C C . ARG B 1 137 ? -3.328 -20.406 13.438 1 57.69 137 ARG B C 1
ATOM 2453 O O . ARG B 1 137 ? -2.873 -19.688 14.336 1 57.69 137 ARG B O 1
ATOM 2460 N N . ASP B 1 138 ? -4.629 -20.141 13.188 1 55.47 138 ASP B N 1
ATOM 2461 C CA . ASP B 1 138 ? -5.605 -19.531 14.086 1 55.47 138 ASP B CA 1
ATOM 2462 C C . ASP B 1 138 ? -6.582 -20.578 14.625 1 55.47 138 ASP B C 1
ATOM 2464 O O . ASP B 1 138 ? -7.168 -21.344 13.859 1 55.47 138 ASP B O 1
ATOM 2468 N N . LYS B 1 139 ? -6.578 -21.109 15.852 1 48.62 139 LYS B N 1
ATOM 2469 C CA . LYS B 1 139 ? -7.562 -21.984 16.484 1 48.62 139 LYS B CA 1
ATOM 2470 C C . LYS B 1 139 ? -8.961 -21.75 15.914 1 48.62 139 LYS B C 1
ATOM 2472 O O . LYS B 1 139 ? -9.914 -22.422 16.297 1 48.62 139 LYS B O 1
ATOM 2477 N N . ARG B 1 140 ? -9.422 -20.594 15.469 1 42.88 140 ARG B N 1
ATOM 2478 C CA . ARG B 1 140 ? -10.875 -20.406 15.398 1 42.88 140 ARG B CA 1
ATOM 2479 C C . ARG B 1 140 ? -11.461 -21.203 14.242 1 42.88 140 ARG B C 1
ATOM 2481 O O . ARG B 1 140 ? -10.742 -21.625 13.336 1 42.88 140 ARG B O 1
ATOM 2488 N N . LEU B 1 141 ? -12.711 -20.734 13.484 1 46.16 141 LEU B N 1
ATOM 2489 C CA . LEU B 1 141 ? -13.844 -21.359 12.828 1 46.16 141 LEU B CA 1
ATOM 2490 C C . LEU B 1 141 ? -13.469 -21.844 11.43 1 46.16 141 LEU B C 1
ATOM 2492 O O . LEU B 1 141 ? -12.758 -21.141 10.703 1 46.16 141 LEU B O 1
ATOM 2496 N N . THR B 1 142 ? -13.617 -23.109 11.18 1 51.31 142 THR B N 1
ATOM 2497 C CA . THR B 1 142 ? -13.375 -24.203 10.258 1 51.31 142 THR B CA 1
ATOM 2498 C C . THR B 1 142 ? -13.961 -23.906 8.883 1 51.31 142 THR B C 1
ATOM 2500 O O . THR B 1 142 ? -15.141 -24.141 8.633 1 51.31 142 THR B O 1
ATOM 2503 N N . THR B 1 143 ? -14.047 -22.75 8.312 1 61.09 143 THR B N 1
ATOM 2504 C CA . THR B 1 143 ? -14.672 -22.75 6.996 1 61.09 143 THR B CA 1
ATOM 2505 C C . THR B 1 143 ? -13.836 -23.547 5.996 1 61.09 143 THR B C 1
ATOM 2507 O O . THR B 1 143 ? -12.617 -23.359 5.91 1 61.09 143 THR B O 1
ATOM 2510 N N . ASN B 1 144 ? -14.32 -24.641 5.66 1 69.69 144 ASN B N 1
ATOM 2511 C CA . ASN B 1 144 ? -13.797 -25.406 4.523 1 69.69 144 ASN B CA 1
ATOM 2512 C C . ASN B 1 144 ? -14.008 -24.641 3.213 1 69.69 144 ASN B C 1
ATOM 2514 O O . ASN B 1 144 ? -15.141 -24.391 2.814 1 69.69 144 ASN B O 1
ATOM 2518 N N . TRP B 1 145 ? -12.883 -24.234 2.629 1 83.38 145 TRP B N 1
ATOM 2519 C CA . TRP B 1 145 ? -12.922 -23.406 1.423 1 83.38 145 TRP B CA 1
ATOM 2520 C C . TRP B 1 145 ? -13.008 -24.281 0.175 1 83.38 145 TRP B C 1
ATOM 2522 O O . TRP B 1 145 ? -12.523 -23.906 -0.893 1 83.38 145 TRP B O 1
ATOM 2532 N N . ALA B 1 146 ? -13.547 -25.406 0.346 1 88.75 146 ALA B N 1
ATOM 2533 C CA . ALA B 1 146 ? -13.711 -26.328 -0.777 1 88.75 146 ALA B CA 1
ATOM 2534 C C . ALA B 1 146 ? -14.484 -25.672 -1.917 1 88.75 146 ALA B C 1
ATOM 2536 O O . ALA B 1 146 ? -14.172 -25.891 -3.092 1 88.75 146 ALA B O 1
ATOM 2537 N N . PHE B 1 147 ? -15.398 -24.859 -1.564 1 88.12 147 PHE B N 1
ATOM 2538 C CA . PHE B 1 147 ? -16.203 -24.203 -2.59 1 88.12 147 PHE B CA 1
ATOM 2539 C C . PHE B 1 147 ? -15.359 -23.203 -3.385 1 88.12 147 PHE B C 1
ATOM 2541 O O . PHE B 1 147 ? -15.531 -23.062 -4.598 1 88.12 147 PHE B O 1
ATOM 2548 N N . LEU B 1 148 ? -14.438 -22.547 -2.797 1 91.31 148 LEU B N 1
ATOM 2549 C CA . LEU B 1 148 ? -13.547 -21.625 -3.49 1 91.31 148 LEU B CA 1
ATOM 2550 C C . LEU B 1 148 ? -12.57 -22.391 -4.387 1 91.31 148 LEU B C 1
ATOM 2552 O O . LEU B 1 148 ? -12.258 -21.938 -5.492 1 91.31 148 LEU B O 1
ATOM 2556 N N . ASP B 1 149 ? -12.109 -23.5 -3.83 1 94.5 149 ASP B N 1
ATOM 2557 C CA . ASP B 1 149 ? -11.211 -24.328 -4.629 1 94.5 149 ASP B CA 1
ATOM 2558 C C . ASP B 1 149 ? -11.891 -24.812 -5.906 1 94.5 149 ASP B C 1
ATOM 2560 O O . ASP B 1 149 ? -11.305 -24.766 -6.988 1 94.5 149 ASP B O 1
ATOM 2564 N N . GLU B 1 150 ? -13.094 -25.281 -5.758 1 94.44 150 GLU B N 1
ATOM 2565 C CA . GLU B 1 150 ? -13.875 -25.734 -6.906 1 94.44 150 GLU B CA 1
ATOM 2566 C C . GLU B 1 150 ? -14.078 -24.609 -7.918 1 94.44 150 GLU B C 1
ATOM 2568 O O . GLU B 1 150 ? -13.875 -24.812 -9.117 1 94.44 150 GLU B O 1
ATOM 2573 N N . ALA B 1 151 ? -14.461 -23.469 -7.461 1 92.62 151 ALA B N 1
ATOM 2574 C CA . ALA B 1 151 ? -14.672 -22.312 -8.336 1 92.62 151 ALA B CA 1
ATOM 2575 C C . ALA B 1 151 ? -13.383 -21.938 -9.062 1 92.62 151 ALA B C 1
ATOM 2577 O O . ALA B 1 151 ? -13.398 -21.641 -10.258 1 92.62 151 ALA B O 1
ATOM 2578 N N . MET B 1 152 ? -12.281 -21.969 -8.344 1 95.75 152 MET B N 1
ATOM 2579 C CA . MET B 1 152 ? -10.977 -21.625 -8.898 1 95.75 152 MET B CA 1
ATOM 2580 C C . MET B 1 152 ? -10.578 -22.578 -10.008 1 95.75 152 MET B C 1
ATOM 2582 O O . MET B 1 152 ? -10.164 -22.156 -11.086 1 95.75 152 MET B O 1
ATOM 2586 N N . ARG B 1 153 ? -10.742 -23.844 -9.758 1 96.81 153 ARG B N 1
ATOM 2587 C CA . ARG B 1 153 ? -10.383 -24.859 -10.742 1 96.81 153 ARG B CA 1
ATOM 2588 C C . ARG B 1 153 ? -11.266 -24.75 -11.984 1 96.81 153 ARG B C 1
ATOM 2590 O O . ARG B 1 153 ? -10.797 -24.953 -13.109 1 96.81 153 ARG B O 1
ATOM 2597 N N . GLU B 1 154 ? -12.453 -24.453 -11.766 1 95.81 154 GLU B N 1
ATOM 2598 C CA . GLU B 1 154 ? -13.375 -24.297 -12.891 1 95.81 154 GLU B CA 1
ATOM 2599 C C . GLU B 1 154 ? -13.023 -23.062 -13.719 1 95.81 154 GLU B C 1
ATOM 2601 O O . GLU B 1 154 ? -12.945 -23.141 -14.953 1 95.81 154 GLU B O 1
ATOM 2606 N N . GLU B 1 155 ? -12.734 -21.984 -13.102 1 95.56 155 GLU B N 1
ATOM 2607 C CA . GLU B 1 155 ? -12.594 -20.703 -13.781 1 95.56 155 GLU B CA 1
ATOM 2608 C C . GLU B 1 155 ? -11.18 -20.516 -14.328 1 95.56 155 GLU B C 1
ATOM 2610 O O . GLU B 1 155 ? -10.984 -19.844 -15.344 1 95.56 155 GLU B O 1
ATOM 2615 N N . LEU B 1 156 ? -10.227 -21.156 -13.586 1 97.56 156 LEU B N 1
ATOM 2616 C CA . LEU B 1 156 ? -8.852 -20.797 -13.906 1 97.56 156 LEU B CA 1
ATOM 2617 C C . LEU B 1 156 ? -8.07 -22.016 -14.391 1 97.56 156 LEU B C 1
ATOM 2619 O O . LEU B 1 156 ? -6.84 -22.016 -14.391 1 97.56 156 LEU B O 1
ATOM 2623 N N . SER B 1 157 ? -8.758 -23.078 -14.812 1 96.44 157 SER B N 1
ATOM 2624 C CA . SER B 1 157 ? -8.133 -24.344 -15.156 1 96.44 157 SER B CA 1
ATOM 2625 C C . SER B 1 157 ? -7.074 -24.156 -16.25 1 96.44 157 SER B C 1
ATOM 2627 O O . SER B 1 157 ? -6.082 -24.891 -16.281 1 96.44 157 SER B O 1
ATOM 2629 N N . ASP B 1 158 ? -7.195 -23.141 -17.109 1 97.06 158 ASP B N 1
ATOM 2630 C CA . ASP B 1 158 ? -6.273 -22.953 -18.219 1 97.06 158 ASP B CA 1
ATOM 2631 C C . ASP B 1 158 ? -5.441 -21.688 -18.031 1 97.06 158 ASP B C 1
ATOM 2633 O O . ASP B 1 158 ? -4.867 -21.156 -18.984 1 97.06 158 ASP B O 1
ATOM 2637 N N . GLU B 1 159 ? -5.422 -21.234 -16.828 1 97.75 159 GLU B N 1
ATOM 2638 C CA . GLU B 1 159 ? -4.75 -19.969 -16.531 1 97.75 159 GLU B CA 1
ATOM 2639 C C . GLU B 1 159 ? -3.514 -20.188 -15.664 1 97.75 159 GLU B C 1
ATOM 2641 O O . GLU B 1 159 ? -3.531 -21.016 -14.75 1 97.75 159 GLU B O 1
ATOM 2646 N N . GLY B 1 160 ? -2.43 -19.484 -15.961 1 97.69 160 GLY B N 1
ATOM 2647 C CA . GLY B 1 160 ? -1.233 -19.5 -15.133 1 97.69 160 GLY B CA 1
ATOM 2648 C C . GLY B 1 160 ? -0.584 -20.875 -15.062 1 97.69 160 GLY B C 1
ATOM 2649 O O . GLY B 1 160 ? -0.716 -21.688 -15.984 1 97.69 160 GLY B O 1
ATOM 2650 N N . VAL B 1 161 ? 0.22 -21.062 -14.102 1 98.5 161 VAL B N 1
ATOM 2651 C CA . VAL B 1 161 ? 0.851 -22.344 -13.812 1 98.5 161 VAL B CA 1
ATOM 2652 C C . VAL B 1 161 ? 0.412 -22.844 -12.43 1 98.5 161 VAL B C 1
ATOM 2654 O O . VAL B 1 161 ? 0.486 -22.094 -11.453 1 98.5 161 VAL B O 1
ATOM 2657 N N . TRP B 1 162 ? -0.088 -24.031 -12.43 1 98.62 162 TRP B N 1
ATOM 2658 C CA . TRP B 1 162 ? -0.583 -24.609 -11.188 1 98.62 162 TRP B CA 1
ATOM 2659 C C . TRP B 1 162 ? 0.492 -25.453 -10.516 1 98.62 162 TRP B C 1
ATOM 2661 O O . TRP B 1 162 ? 1.152 -26.266 -11.164 1 98.62 162 TRP B O 1
ATOM 2671 N N . ILE B 1 163 ? 0.699 -25.25 -9.219 1 98.75 163 ILE B N 1
ATOM 2672 C CA . ILE B 1 163 ? 1.629 -26.047 -8.422 1 98.75 163 ILE B CA 1
ATOM 2673 C C . ILE B 1 163 ? 0.882 -26.719 -7.273 1 98.75 163 ILE B C 1
ATOM 2675 O O . ILE B 1 163 ? 0.27 -26.047 -6.445 1 98.75 163 ILE B O 1
ATOM 2679 N N . ASP B 1 164 ? 0.826 -28 -7.281 1 98.25 164 ASP B N 1
ATOM 2680 C CA . ASP B 1 164 ? 0.371 -28.75 -6.113 1 98.25 164 ASP B CA 1
ATOM 2681 C C . ASP B 1 164 ? 1.45 -28.797 -5.035 1 98.25 164 ASP B C 1
ATOM 2683 O O . ASP B 1 164 ? 2.406 -29.562 -5.137 1 98.25 164 ASP B O 1
ATOM 2687 N N . ASN B 1 165 ? 1.279 -27.938 -4.008 1 98.19 165 ASN B N 1
ATOM 2688 C CA . ASN B 1 165 ? 2.307 -27.828 -2.98 1 98.19 165 ASN B CA 1
ATOM 2689 C C . ASN B 1 165 ? 1.877 -28.516 -1.686 1 98.19 165 ASN B C 1
ATOM 2691 O O . ASN B 1 165 ? 2.324 -28.141 -0.601 1 98.19 165 ASN B O 1
ATOM 2695 N N . ALA B 1 166 ? 0.958 -29.484 -1.757 1 96.44 166 ALA B N 1
ATOM 2696 C CA . ALA B 1 166 ? 0.425 -30.172 -0.582 1 96.44 166 ALA B CA 1
ATOM 2697 C C . ALA B 1 166 ? 1.538 -30.844 0.214 1 96.44 166 ALA B C 1
ATOM 2699 O O . ALA B 1 166 ? 1.535 -30.812 1.446 1 96.44 166 ALA B O 1
ATOM 2700 N N . ASP B 1 167 ? 2.49 -31.406 -0.471 1 96.06 167 ASP B N 1
ATOM 2701 C CA . ASP B 1 167 ? 3.537 -32.156 0.205 1 96.06 167 ASP B CA 1
ATOM 2702 C C . ASP B 1 167 ? 4.906 -31.516 -0.002 1 96.06 167 ASP B C 1
ATOM 2704 O O . ASP B 1 167 ? 5.934 -32.188 0.094 1 96.06 167 ASP B O 1
ATOM 2708 N N . GLN B 1 168 ? 4.926 -30.281 -0.399 1 97.5 168 GLN B N 1
ATOM 2709 C CA . GLN B 1 168 ? 6.172 -29.562 -0.616 1 97.5 168 GLN B CA 1
ATOM 2710 C C . GLN B 1 168 ? 6.52 -28.688 0.587 1 97.5 168 GLN B C 1
ATOM 2712 O O . GLN B 1 168 ? 5.629 -28.109 1.217 1 97.5 168 GLN B O 1
ATOM 2717 N N . THR B 1 169 ? 7.816 -28.656 0.855 1 97.69 169 THR B N 1
ATOM 2718 C CA . THR B 1 169 ? 8.281 -27.609 1.759 1 97.69 169 THR B CA 1
ATOM 2719 C C . THR B 1 169 ? 8.188 -26.25 1.098 1 97.69 169 THR B C 1
ATOM 2721 O O . THR B 1 169 ? 7.98 -26.141 -0.114 1 97.69 169 THR B O 1
ATOM 2724 N N . VAL B 1 170 ? 8.297 -25.219 1.86 1 98.12 170 VAL B N 1
ATOM 2725 C CA . VAL B 1 170 ? 8.281 -23.859 1.335 1 98.12 170 VAL B CA 1
ATOM 2726 C C . VAL B 1 170 ? 9.406 -23.688 0.313 1 98.12 170 VAL B C 1
ATOM 2728 O O . VAL B 1 170 ? 9.188 -23.141 -0.771 1 98.12 170 VAL B O 1
ATOM 2731 N N . GLU B 1 171 ? 10.602 -24.234 0.619 1 98.25 171 GLU B N 1
ATOM 2732 C CA . GLU B 1 171 ? 11.758 -24.109 -0.261 1 98.25 171 GLU B CA 1
ATOM 2733 C C . GLU B 1 171 ? 11.523 -24.828 -1.591 1 98.25 171 GLU B C 1
ATOM 2735 O O . GLU B 1 171 ? 11.867 -24.297 -2.652 1 98.25 171 GLU B O 1
ATOM 2740 N N . GLU B 1 172 ? 10.906 -25.969 -1.508 1 98.69 172 GLU B N 1
ATOM 2741 C CA . GLU B 1 172 ? 10.602 -26.719 -2.723 1 98.69 172 GLU B CA 1
ATOM 2742 C C . GLU B 1 172 ? 9.586 -25.969 -3.588 1 98.69 172 GLU B C 1
ATOM 2744 O O . GLU B 1 172 ? 9.695 -25.969 -4.816 1 98.69 172 GLU B O 1
ATOM 2749 N N . THR B 1 173 ? 8.594 -25.391 -2.934 1 98.75 173 THR B N 1
ATOM 2750 C CA . THR B 1 173 ? 7.59 -24.625 -3.664 1 98.75 173 THR B CA 1
ATOM 2751 C C . THR B 1 173 ? 8.211 -23.391 -4.324 1 98.75 173 THR B C 1
ATOM 2753 O O . THR B 1 173 ? 7.918 -23.094 -5.48 1 98.75 173 THR B O 1
ATOM 2756 N N . VAL B 1 174 ? 9.109 -22.688 -3.617 1 98.81 174 VAL B N 1
ATOM 2757 C CA . VAL B 1 174 ? 9.805 -21.516 -4.164 1 98.81 174 VAL B CA 1
ATOM 2758 C C . VAL B 1 174 ? 10.617 -21.938 -5.391 1 98.81 174 VAL B C 1
ATOM 2760 O O . VAL B 1 174 ? 10.57 -21.266 -6.426 1 98.81 174 VAL B O 1
ATOM 2763 N N . ASP B 1 175 ? 11.336 -23.031 -5.266 1 98.62 175 ASP B N 1
ATOM 2764 C CA . ASP B 1 175 ? 12.117 -23.531 -6.395 1 98.62 175 ASP B CA 1
ATOM 2765 C C . ASP B 1 175 ? 11.227 -23.828 -7.598 1 98.62 175 ASP B C 1
ATOM 2767 O O . ASP B 1 175 ? 11.594 -23.531 -8.734 1 98.62 175 ASP B O 1
ATOM 2771 N N . ALA B 1 176 ? 10.086 -24.438 -7.332 1 98.75 176 ALA B N 1
ATOM 2772 C CA . ALA B 1 176 ? 9.133 -24.734 -8.406 1 98.75 176 ALA B CA 1
ATOM 2773 C C . ALA B 1 176 ? 8.664 -23.438 -9.078 1 98.75 176 ALA B C 1
ATOM 2775 O O . ALA B 1 176 ? 8.57 -23.375 -10.305 1 98.75 176 ALA B O 1
ATOM 2776 N N . VAL B 1 177 ? 8.359 -22.391 -8.289 1 98.88 177 VAL B N 1
ATOM 2777 C CA . VAL B 1 177 ? 7.918 -21.109 -8.836 1 98.88 177 VAL B CA 1
ATOM 2778 C C . VAL B 1 177 ? 9.008 -20.516 -9.719 1 98.88 177 VAL B C 1
ATOM 2780 O O . VAL B 1 177 ? 8.734 -20.047 -10.828 1 98.88 177 VAL B O 1
ATOM 2783 N N . LEU B 1 178 ? 10.273 -20.547 -9.219 1 98.75 178 LEU B N 1
ATOM 2784 C CA . LEU B 1 178 ? 11.391 -20.016 -9.992 1 98.75 178 LEU B CA 1
ATOM 2785 C C . LEU B 1 178 ? 11.562 -20.766 -11.305 1 98.75 178 LEU B C 1
ATOM 2787 O O . LEU B 1 178 ? 11.805 -20.156 -12.344 1 98.75 178 LEU B O 1
ATOM 2791 N N . ARG B 1 179 ? 11.406 -22.062 -11.219 1 98.44 179 ARG B N 1
ATOM 2792 C CA . ARG B 1 179 ? 11.547 -22.875 -12.422 1 98.44 179 ARG B CA 1
ATOM 2793 C C . ARG B 1 179 ? 10.484 -22.531 -13.453 1 98.44 179 ARG B C 1
ATOM 2795 O O . ARG B 1 179 ? 10.797 -22.344 -14.633 1 98.44 179 ARG B O 1
ATOM 2802 N N . VAL B 1 180 ? 9.258 -22.391 -13.062 1 98.25 180 VAL B N 1
ATOM 2803 C CA . VAL B 1 180 ? 8.164 -22.25 -14.016 1 98.25 180 VAL B CA 1
ATOM 2804 C C . VAL B 1 180 ? 8.109 -20.797 -14.523 1 98.25 180 VAL B C 1
ATOM 2806 O O . VAL B 1 180 ? 7.59 -20.547 -15.609 1 98.25 180 VAL B O 1
ATOM 2809 N N . THR B 1 181 ? 8.562 -19.812 -13.781 1 98.25 181 THR B N 1
ATOM 2810 C CA . THR B 1 181 ? 8.516 -18.422 -14.195 1 98.25 181 THR B CA 1
ATOM 2811 C C . THR B 1 181 ? 9.766 -18.047 -14.992 1 98.25 181 THR B C 1
ATOM 2813 O O . THR B 1 181 ? 9.766 -17.062 -15.734 1 98.25 181 THR B O 1
ATOM 2816 N N . GLY B 1 182 ? 10.836 -18.75 -14.734 1 97.94 182 GLY B N 1
ATOM 2817 C CA . GLY B 1 182 ? 12.102 -18.453 -15.391 1 97.94 182 GLY B CA 1
ATOM 2818 C C . GLY B 1 182 ? 12.844 -17.297 -14.758 1 97.94 182 GLY B C 1
ATOM 2819 O O . GLY B 1 182 ? 13.867 -16.844 -15.273 1 97.94 182 GLY B O 1
ATOM 2820 N N . LEU B 1 183 ? 12.336 -16.781 -13.664 1 98.06 183 LEU B N 1
ATOM 2821 C CA . LEU B 1 183 ? 13.008 -15.703 -12.953 1 98.06 183 LEU B CA 1
ATOM 2822 C C . LEU B 1 183 ? 14.273 -16.203 -12.266 1 98.06 183 LEU B C 1
ATOM 2824 O O . LEU B 1 183 ? 14.297 -17.297 -11.711 1 98.06 183 LEU B O 1
ATOM 2828 N N . LYS B 1 184 ? 15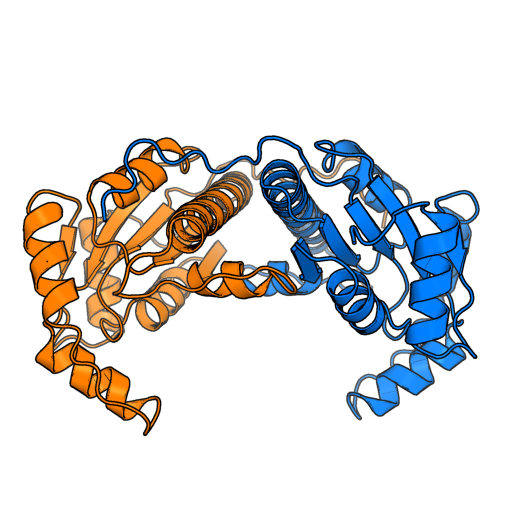.336 -15.398 -12.297 1 96.06 184 LYS B N 1
ATOM 2829 C CA . LYS B 1 184 ? 16.625 -15.758 -11.711 1 96.06 184 LYS B CA 1
ATOM 2830 C C . LYS B 1 184 ? 17.031 -14.742 -10.648 1 96.06 184 LYS B C 1
ATOM 2832 O O . LYS B 1 184 ? 17.156 -13.547 -10.93 1 96.06 184 LYS B O 1
ATOM 2837 N N . PRO B 1 185 ? 17.156 -15.328 -9.414 1 90.69 185 PRO B N 1
ATOM 2838 C CA . PRO B 1 185 ? 17.688 -14.43 -8.391 1 90.69 185 PRO B CA 1
ATOM 2839 C C . PRO B 1 185 ? 19.047 -13.859 -8.75 1 90.69 185 PRO B C 1
ATOM 2841 O O . PRO B 1 185 ? 19.844 -14.523 -9.422 1 90.69 185 PRO B O 1
ATOM 2844 N N . GLY B 1 186 ? 19.141 -12.648 -9.258 1 68.56 186 GLY B N 1
ATOM 2845 C CA . GLY B 1 186 ? 20.422 -12.078 -9.609 1 68.56 186 GLY B CA 1
ATOM 2846 C C . GLY B 1 186 ? 21.531 -12.445 -8.633 1 68.56 186 GLY B C 1
ATOM 2847 O O . GLY B 1 186 ? 21.25 -12.805 -7.484 1 68.56 186 GLY B O 1
ATOM 2848 N N . GLU B 1 187 ? 22.781 -12.859 -9.062 1 54.78 187 GLU B N 1
ATOM 2849 C CA . GLU B 1 187 ? 23.984 -13.086 -8.266 1 54.78 187 GLU B CA 1
ATOM 2850 C C . GLU B 1 187 ? 24.25 -11.906 -7.34 1 54.78 187 GLU B C 1
ATOM 2852 O O . GLU B 1 187 ? 23.891 -10.773 -7.645 1 54.78 187 GLU B O 1
#

Radius of gyration: 21.51 Å; Cα contacts (8 Å, |Δi|>4): 737; chains: 2; bounding box: 49×61×45 Å

InterPro domains:
  IPR003593 AAA+ ATPase domain [SM00382] (14-167)
  IPR027417 P-loop containing nucleoside triphosphate hydrolase [G3DSA:3.40.50.300] (10-182)
  IPR027417 P-loop containing nucleoside triphosphate hydrolase [SSF52540] (17-180)

pLDDT: mean 93.02, std 11.07, range [42.88, 98.94]

Nearest PDB structures (foldseek):
  1grq-assembly1_A  TM=7.587E-01  e=8.688E-07  Streptomyces venezuelae
  1ly1-assembly1_A-2  TM=7.694E-01  e=9.430E-04  Tequatrovirus T4
  2ia5-assembly3_I  TM=7.391E-01  e=1.208E-03  Tequatrovirus T4
  1rrc-assembly1_A  TM=6.749E-01  e=1.285E-03  Tequatrovirus T4
  1rc8-assembly1_A  TM=7.150E-01  e=8.218E-03  Tequatrovirus T4

Organism: Streptomyces venezuelae (strain ATCC 10712 / CBS 650.69 / DSM 40230 / JCM 4526 / NBRC 13096 / PD 04745) (NCBI:txid953739)

Solvent-accessible surface area (backbone atoms only — not comparable to full-atom values): 19440 Å² total; per-residue (Å²): 133,76,59,70,89,64,64,56,58,37,99,54,53,24,93,29,32,37,41,31,25,28,52,82,42,37,47,41,67,63,34,33,49,56,46,21,56,58,25,65,36,7,19,39,44,58,34,73,60,56,52,65,30,38,65,18,70,68,48,72,83,56,96,85,65,47,73,64,17,55,31,45,53,50,42,28,50,50,48,43,21,54,45,36,29,54,36,16,39,40,33,20,26,26,24,35,26,44,76,58,40,42,49,52,52,52,49,49,48,63,73,56,34,65,76,39,58,67,39,46,36,33,36,50,34,45,48,68,51,9,41,54,48,39,44,67,71,48,84,71,74,78,71,72,53,47,66,51,44,53,46,22,50,69,51,36,68,90,51,68,44,77,40,73,46,60,87,46,52,62,68,55,44,34,50,50,50,32,64,76,66,64,59,68,57,65,132,134,76,58,69,90,64,67,56,57,36,97,53,54,24,92,31,32,36,40,32,25,28,53,82,42,38,47,43,66,63,35,33,49,56,45,22,57,58,25,65,34,6,20,39,43,57,34,71,61,56,51,65,30,38,64,19,72,69,47,72,83,55,94,85,65,45,75,65,15,54,32,45,53,51,42,28,50,50,46,46,20,54,45,36,30,55,36,17,39,39,34,21,28,26,24,35,25,44,76,58,39,42,47,53,52,51,50,48,47,64,73,56,33,64,76,40,57,69,40,47,36,34,36,50,34,45,46,67,52,9,40,54,49,41,46,69,72,48,85,69,87,84,71,74,52,45,66,52,46,51,45,21,50,69,50,36,67,89,51,70,43,78,40,74,44,59,87,44,53,63,68,56,44,35,51,50,50,34,62,76,65,65,60,68,57,65,131